Protein AF-A0AAP0HCC1-F1 (afdb_monomer_lite)

Organism: NCBI:txid461633

Radius of gyration: 40.74 Å; chains: 1; bounding box: 82×72×104 Å

Secondary structure (DSSP, 8-state):
--PPPPP------------------SEEEEEEEE-SS-EEEEEEETT--EEEEEETTTTT--GGGGGSHHHHHHHHHHHHHHHHTTT--EEEEEEES--THHHHHHHHHHHTT-EEEEEEE-PPP-SS---PPP-----EEEEGGG----TT---S-S--EEEEESS--------------SEE---GGG--TT-----EE---EEEEEEEEEEE-SSS--EEEEEEEEEE-SSS-HHHHHHHHHTSTT-------------

pLDDT: mean 79.52, std 17.63, range [31.08, 96.19]

Foldseek 3Di:
DDDDDDDDDDDDPDPPDDPDDLAQAQEWEWEWEQDQQKIKIFIAGPVRHTQFIFILVNVPDDDNRRLALVSLLSRLVVRVVSNVVSNHQEYEYEYEDDGPNGVSNVVSVVVSNRHYPYYDYPHDDQPPHDPPPDPPQAKDFDFLLNDDDDPVDDDQDRGHTDDIRHGNDDDDDDDDDDADAAWDDDDQPDPDDPDDDDTDGNDFWPDKDKDKDWDDDPDDIDIDIDMDTDGPRPADPVRVVVVVCPDPPDDDDDDPDDDDDD

Structure (mmCIF, N/CA/C/O backbone):
data_AF-A0AAP0HCC1-F1
#
_entry.id   AF-A0AAP0HCC1-F1
#
loop_
_atom_site.group_PDB
_atom_site.id
_atom_site.type_symbol
_atom_site.label_atom_id
_atom_site.label_alt_id
_atom_site.label_comp_id
_atom_site.label_asym_id
_atom_site.label_entity_id
_atom_site.label_seq_id
_atom_site.pdbx_PDB_ins_code
_atom_site.Cartn_x
_atom_site.Cartn_y
_atom_site.Cartn_z
_atom_site.occupancy
_atom_site.B_iso_or_equiv
_atom_site.auth_seq_id
_atom_site.auth_comp_id
_atom_site.auth_asym_id
_atom_site.auth_atom_id
_atom_site.pdbx_PDB_model_num
ATOM 1 N N . MET A 1 1 ? -11.327 58.851 11.426 1.00 42.94 1 MET A N 1
ATOM 2 C CA . MET A 1 1 ? -11.850 57.467 11.357 1.00 42.94 1 MET A CA 1
ATOM 3 C C . MET A 1 1 ? -10.870 56.528 12.044 1.00 42.94 1 MET A C 1
ATOM 5 O O . MET A 1 1 ? -9.767 56.404 11.541 1.00 42.94 1 MET A O 1
ATOM 9 N N . ALA A 1 2 ? -11.259 55.934 13.181 1.00 40.28 2 ALA A N 1
ATOM 10 C CA . ALA A 1 2 ? -10.895 54.584 13.653 1.00 40.28 2 ALA A CA 1
ATOM 11 C C . ALA A 1 2 ? -11.260 54.459 15.148 1.00 40.28 2 ALA A C 1
ATOM 13 O O . ALA A 1 2 ? -10.617 55.063 15.999 1.00 40.28 2 ALA A O 1
ATOM 14 N N . GLN A 1 3 ? -12.308 53.694 15.468 1.00 42.00 3 GLN A N 1
ATOM 15 C CA . GLN A 1 3 ? -12.610 53.266 16.840 1.00 42.00 3 GLN A CA 1
ATOM 16 C C . GLN A 1 3 ? -11.802 51.998 17.179 1.00 42.00 3 GLN A C 1
ATOM 18 O O . GLN A 1 3 ? -11.652 51.137 16.306 1.00 42.00 3 GLN A O 1
ATOM 23 N N . PRO A 1 4 ? -11.323 51.813 18.422 1.00 42.59 4 PRO A N 1
ATOM 24 C CA . PRO A 1 4 ? -10.694 50.562 18.829 1.00 42.59 4 PRO A CA 1
ATOM 25 C C . PRO A 1 4 ? -11.746 49.467 19.088 1.00 42.59 4 PRO A C 1
ATOM 27 O O . PRO A 1 4 ? -12.750 49.680 19.765 1.00 42.59 4 PRO A O 1
ATOM 30 N N . ARG A 1 5 ? -11.508 48.263 18.549 1.00 39.12 5 ARG A N 1
ATOM 31 C CA . ARG A 1 5 ? -12.359 47.074 18.732 1.00 39.12 5 ARG A CA 1
ATOM 32 C C . ARG A 1 5 ? -12.214 46.495 20.147 1.00 39.12 5 ARG A C 1
ATOM 34 O O . ARG A 1 5 ? -11.120 46.104 20.551 1.00 39.12 5 ARG A O 1
ATOM 41 N N . ALA A 1 6 ? -13.331 46.375 20.864 1.00 41.34 6 ALA A N 1
ATOM 42 C CA . ALA A 1 6 ? -13.417 45.706 22.162 1.00 41.34 6 ALA A CA 1
ATOM 43 C C . ALA A 1 6 ? -13.068 44.204 22.069 1.00 41.34 6 ALA A C 1
ATOM 45 O O . ALA A 1 6 ? -13.524 43.495 21.169 1.00 41.34 6 ALA A O 1
ATOM 46 N N . ARG A 1 7 ? -12.267 43.704 23.022 1.00 46.16 7 ARG A N 1
ATOM 47 C CA . ARG A 1 7 ? -11.928 42.278 23.161 1.00 46.16 7 ARG A CA 1
ATOM 48 C C . ARG A 1 7 ? -13.108 41.516 23.774 1.00 46.16 7 ARG A C 1
ATOM 50 O O . ARG A 1 7 ? -13.526 41.803 24.891 1.00 46.16 7 ARG A O 1
ATOM 57 N N . ILE A 1 8 ? -13.614 40.517 23.053 1.00 44.97 8 ILE A N 1
ATOM 58 C CA . ILE A 1 8 ? -14.678 39.610 23.505 1.00 44.97 8 ILE A CA 1
ATOM 59 C C . ILE A 1 8 ? -14.112 38.690 24.599 1.00 44.97 8 ILE A C 1
ATOM 61 O O . ILE A 1 8 ? -13.270 37.834 24.331 1.00 44.97 8 ILE A O 1
ATOM 65 N N . GLY A 1 9 ? -14.562 38.874 25.842 1.00 39.94 9 GLY A N 1
ATOM 66 C CA . GLY A 1 9 ? -14.230 37.998 26.968 1.00 39.94 9 GLY A CA 1
ATOM 67 C C . GLY A 1 9 ? -14.851 36.603 26.817 1.00 39.94 9 GLY A C 1
ATOM 68 O O . GLY A 1 9 ? -16.004 36.463 26.409 1.00 39.94 9 GLY A O 1
ATOM 69 N N . SER A 1 10 ? -14.097 35.550 27.157 1.00 46.88 10 SER A N 1
ATOM 70 C CA . SER A 1 10 ? -14.594 34.171 27.097 1.00 46.88 10 SER A CA 1
ATOM 71 C C . SER A 1 10 ? -15.678 33.940 28.158 1.00 46.88 10 SER A C 1
ATOM 73 O O . SER A 1 10 ? -15.392 33.964 29.358 1.00 46.88 10 SER A O 1
ATOM 75 N N . ARG A 1 11 ? -16.914 33.668 27.730 1.00 42.56 11 ARG A N 1
ATOM 76 C CA . ARG A 1 11 ? -17.996 33.200 28.609 1.00 42.56 11 ARG A CA 1
ATOM 77 C C . ARG A 1 11 ? -17.595 31.868 29.253 1.00 42.56 11 ARG A C 1
ATOM 79 O O . ARG A 1 11 ? -17.534 30.839 28.583 1.00 42.56 11 ARG A O 1
ATOM 86 N N . ARG A 1 12 ? -17.333 31.872 30.562 1.00 42.31 12 ARG A N 1
ATOM 87 C CA . ARG A 1 12 ? -17.238 30.640 31.357 1.00 42.31 12 ARG A CA 1
ATOM 88 C C . ARG A 1 12 ? -18.650 30.072 31.509 1.00 42.31 12 ARG A C 1
ATOM 90 O O . ARG A 1 12 ? -19.440 30.593 32.287 1.00 42.31 12 ARG A O 1
ATOM 97 N N . ASN A 1 13 ? -18.969 29.015 30.763 1.00 44.47 13 ASN A N 1
ATOM 98 C CA . ASN A 1 13 ? -20.183 28.229 30.987 1.00 44.47 13 ASN A CA 1
ATOM 99 C C . ASN A 1 13 ? -20.112 27.582 32.379 1.00 44.47 13 ASN A C 1
ATOM 101 O O . ASN A 1 13 ? -19.420 26.579 32.571 1.00 44.47 13 ASN A O 1
ATOM 105 N N . GLY A 1 14 ? -20.822 28.159 33.348 1.00 42.06 14 GLY A N 1
ATOM 106 C CA . GLY A 1 14 ? -21.066 27.539 34.645 1.00 42.06 14 GLY A CA 1
ATOM 107 C C . GLY A 1 14 ? -21.842 26.239 34.449 1.00 42.06 14 GLY A C 1
ATOM 108 O O . GLY A 1 14 ? -22.980 26.245 33.986 1.00 42.06 14 GLY A O 1
ATOM 109 N N . ARG A 1 15 ? -21.218 25.099 34.759 1.00 46.56 15 ARG A N 1
ATOM 110 C CA . ARG A 1 15 ? -21.906 23.805 34.749 1.00 46.56 15 ARG A CA 1
ATOM 111 C C . ARG A 1 15 ? -22.820 23.727 35.967 1.00 46.56 15 ARG A C 1
ATOM 113 O O . ARG A 1 15 ? -22.347 23.564 37.087 1.00 46.56 15 ARG A O 1
ATOM 120 N N . ILE A 1 16 ? -24.123 23.812 35.718 1.00 46.09 16 ILE A N 1
ATOM 121 C CA . ILE A 1 16 ? -25.191 23.507 36.672 1.00 46.09 16 ILE A CA 1
ATOM 122 C C . ILE A 1 16 ? -25.043 22.034 37.078 1.00 46.09 16 ILE A C 1
ATOM 124 O O . ILE A 1 16 ? -25.374 21.116 36.325 1.00 46.09 16 ILE A O 1
ATOM 128 N N . GLY A 1 17 ? -24.456 21.802 38.250 1.00 43.56 17 GLY A N 1
ATOM 129 C CA . GLY A 1 17 ? -24.264 20.475 38.818 1.00 43.56 17 GLY A CA 1
ATOM 130 C C . GLY A 1 17 ? -25.564 19.957 39.419 1.00 43.56 17 GLY A C 1
ATOM 131 O O . GLY A 1 17 ? -25.825 20.164 40.599 1.00 43.56 17 GLY A O 1
ATOM 132 N N . SER A 1 18 ? -26.372 19.253 38.626 1.00 52.56 18 SER A N 1
ATOM 133 C CA . SER A 1 18 ? -27.400 18.364 39.174 1.00 52.56 18 SER A CA 1
ATOM 134 C C . SER A 1 18 ? -26.699 17.330 40.064 1.00 52.56 18 SER A C 1
ATOM 136 O O . SER A 1 18 ? -25.924 16.507 39.566 1.00 52.56 18 SER A O 1
ATOM 138 N N . ARG A 1 19 ? -26.930 17.398 41.384 1.00 49.97 19 ARG A N 1
ATOM 139 C CA . ARG A 1 19 ? -26.559 16.351 42.348 1.00 49.97 19 ARG A CA 1
ATOM 140 C C . ARG A 1 19 ? -27.280 15.067 41.940 1.00 49.97 19 ARG A C 1
ATOM 142 O O . ARG A 1 19 ? -28.422 14.829 42.319 1.00 49.97 19 ARG A O 1
ATOM 149 N N . LYS A 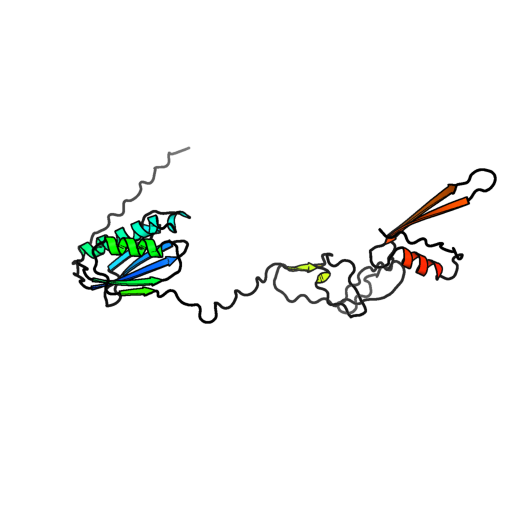1 20 ? -26.630 14.253 41.112 1.00 55.94 20 LYS A N 1
ATOM 150 C CA . LYS A 1 20 ? -27.132 12.932 40.745 1.00 55.94 20 LYS A CA 1
ATOM 151 C C . LYS A 1 20 ? -26.908 12.012 41.936 1.00 55.94 20 LYS A C 1
ATOM 153 O O . LYS A 1 20 ? -25.766 11.787 42.322 1.00 55.94 20 LYS A O 1
ATOM 158 N N . ASN A 1 21 ? -28.000 11.498 42.502 1.00 49.12 21 ASN A N 1
ATOM 159 C CA . ASN A 1 21 ? -27.983 10.426 43.494 1.00 49.12 21 ASN A CA 1
ATOM 160 C C . ASN A 1 21 ? -27.008 9.331 43.043 1.00 49.12 21 ASN A C 1
ATOM 162 O O . ASN A 1 21 ? -27.232 8.681 42.017 1.00 49.12 21 ASN A O 1
ATOM 166 N N . ALA A 1 22 ? -25.910 9.177 43.785 1.00 59.19 22 ALA A N 1
ATOM 167 C CA . ALA A 1 22 ? -24.859 8.221 43.483 1.00 59.19 22 ALA A CA 1
ATOM 168 C C . ALA A 1 22 ? -25.409 6.810 43.709 1.00 59.19 22 ALA A C 1
ATOM 170 O O . ALA A 1 22 ? -25.470 6.309 44.831 1.00 59.19 22 ALA A O 1
ATOM 171 N N . ARG A 1 23 ? -25.882 6.180 42.632 1.00 68.00 23 ARG A N 1
ATOM 172 C CA . ARG A 1 23 ? -26.272 4.771 42.654 1.00 68.00 23 ARG A CA 1
ATOM 173 C C . ARG A 1 23 ? -25.015 3.958 42.948 1.00 68.00 23 ARG A C 1
ATOM 175 O O . ARG A 1 23 ? -24.063 4.025 42.180 1.00 68.00 23 ARG A O 1
ATOM 182 N N . ARG A 1 24 ? -25.014 3.211 44.054 1.00 78.62 24 ARG A N 1
ATOM 183 C CA . ARG A 1 24 ? -23.915 2.297 44.378 1.00 78.62 24 ARG A CA 1
ATOM 184 C C . ARG A 1 24 ? -23.999 1.067 43.489 1.00 78.62 24 ARG A C 1
ATOM 186 O O . ARG A 1 24 ? -25.013 0.370 43.499 1.00 78.62 24 ARG A O 1
ATOM 193 N N . ILE A 1 25 ? -22.947 0.811 42.724 1.00 81.75 25 ILE A N 1
ATOM 194 C CA . ILE A 1 25 ? -22.892 -0.295 41.766 1.00 81.75 25 ILE A CA 1
ATOM 195 C C . ILE A 1 25 ? -21.773 -1.233 42.217 1.00 81.75 25 ILE A C 1
ATOM 197 O O . ILE A 1 25 ? -20.614 -0.944 41.947 1.00 81.75 25 ILE A O 1
ATOM 201 N N . PRO A 1 26 ? -22.076 -2.358 42.891 1.00 86.19 26 PRO A N 1
ATOM 202 C CA . PRO A 1 26 ? -21.041 -3.233 43.447 1.00 86.19 26 PRO A CA 1
ATOM 203 C C . PRO A 1 26 ? -20.305 -4.064 42.383 1.00 86.19 26 PRO A C 1
ATOM 205 O O . PRO A 1 26 ? -19.156 -4.458 42.601 1.00 86.19 26 PRO A O 1
ATOM 208 N N . LYS A 1 27 ? -20.961 -4.341 41.245 1.00 90.75 27 LYS A N 1
ATOM 209 C CA . LYS A 1 27 ? -20.459 -5.183 40.148 1.00 90.75 27 LYS A CA 1
ATOM 210 C C . LYS A 1 27 ? -20.651 -4.505 38.791 1.00 90.75 27 LYS A C 1
ATOM 212 O O . LYS A 1 27 ? -21.734 -3.981 38.531 1.00 90.75 27 LYS A O 1
ATOM 217 N N . GLY A 1 28 ? -19.653 -4.583 37.912 1.00 92.94 28 GLY A N 1
ATOM 218 C CA . GLY A 1 28 ? -19.744 -4.033 36.555 1.00 92.94 28 GLY A CA 1
ATOM 219 C C . GLY A 1 28 ? -18.770 -4.644 35.552 1.00 92.94 28 GLY A C 1
ATOM 220 O O . GLY A 1 28 ? -18.066 -5.608 35.847 1.00 92.94 28 GLY A O 1
ATOM 221 N N . VAL A 1 29 ? -18.738 -4.065 34.356 1.00 94.56 29 VAL A N 1
ATOM 222 C CA . VAL A 1 29 ? -17.876 -4.482 33.245 1.00 94.56 29 VAL A CA 1
ATOM 223 C C . VAL A 1 29 ? -17.029 -3.294 32.795 1.00 94.56 29 VAL A C 1
ATOM 225 O O . VAL A 1 29 ? -17.524 -2.183 32.619 1.00 94.56 29 VAL A O 1
ATOM 228 N N . ILE A 1 30 ? -15.730 -3.517 32.622 1.00 95.75 30 ILE A N 1
ATOM 229 C CA . ILE A 1 30 ? -14.760 -2.550 32.117 1.00 95.75 30 ILE A CA 1
ATOM 230 C C . ILE A 1 30 ? -14.416 -2.947 30.685 1.00 95.75 30 ILE A C 1
ATOM 232 O O . ILE A 1 30 ? -13.733 -3.942 30.432 1.00 95.75 30 ILE A O 1
ATOM 236 N N . HIS A 1 31 ? -14.863 -2.133 29.741 1.00 95.75 31 HIS A N 1
ATOM 237 C CA . HIS A 1 31 ? -14.525 -2.251 28.334 1.00 95.75 31 HIS A CA 1
ATOM 238 C C . HIS A 1 31 ? -13.280 -1.418 28.030 1.00 95.75 31 HIS A C 1
ATOM 240 O O . HIS A 1 31 ? -13.268 -0.199 28.216 1.00 95.75 31 HIS A O 1
ATOM 246 N N . VAL A 1 32 ? -12.233 -2.072 27.536 1.00 96.06 32 VAL A N 1
ATOM 247 C CA . VAL A 1 32 ? -10.995 -1.438 27.080 1.00 96.06 32 VAL A CA 1
ATOM 248 C C . VAL A 1 32 ? -10.893 -1.608 25.573 1.00 96.06 32 VAL A C 1
ATOM 250 O O . VAL A 1 32 ? -10.703 -2.713 25.075 1.00 96.06 32 VAL A O 1
ATOM 253 N N . GLN A 1 33 ? -10.976 -0.511 24.833 1.00 94.88 33 GLN A N 1
ATOM 254 C CA . GLN A 1 33 ? -10.697 -0.486 23.404 1.00 94.88 33 GLN A CA 1
ATOM 255 C C . GLN A 1 33 ? -9.281 0.047 23.179 1.00 94.88 33 GLN A C 1
ATOM 257 O O . GLN A 1 33 ? -9.034 1.250 23.289 1.00 94.88 33 GLN A O 1
ATOM 262 N N . ALA A 1 34 ? -8.357 -0.853 22.855 1.00 93.94 34 ALA A N 1
ATOM 263 C CA . ALA A 1 34 ? -6.957 -0.558 22.589 1.00 93.94 34 ALA A CA 1
ATOM 264 C C . ALA A 1 34 ? -6.694 -0.564 21.074 1.00 93.94 34 ALA A C 1
ATOM 266 O O . ALA A 1 34 ? -6.550 -1.613 20.447 1.00 93.94 34 ALA A O 1
ATOM 267 N N . SER A 1 35 ? -6.623 0.625 20.476 1.00 91.44 35 SER A N 1
ATOM 268 C CA . SER A 1 35 ? -6.175 0.819 19.088 1.00 91.44 35 SER A CA 1
ATOM 269 C C . SER A 1 35 ? -4.744 1.364 19.050 1.00 91.44 35 SER A C 1
ATOM 271 O O . SER A 1 35 ? -4.238 1.833 20.067 1.00 91.44 35 SER A O 1
ATOM 273 N N . PHE A 1 36 ? -4.100 1.362 17.880 1.00 89.31 36 PHE A N 1
ATOM 274 C CA . PHE A 1 36 ? -2.758 1.943 17.715 1.00 89.31 36 PHE A CA 1
ATOM 275 C C . PHE A 1 36 ? -2.707 3.452 18.007 1.00 89.31 36 PHE A C 1
ATOM 277 O O . PHE A 1 36 ? -1.700 3.958 18.489 1.00 89.31 36 PHE A O 1
ATOM 284 N N . ASN A 1 37 ? -3.812 4.169 17.780 1.00 90.25 37 ASN A N 1
ATOM 285 C CA . ASN A 1 37 ? -3.850 5.629 17.895 1.00 90.25 37 ASN A CA 1
ATOM 286 C C . ASN A 1 37 ? -4.425 6.117 19.228 1.00 90.25 37 ASN A C 1
ATOM 288 O O . ASN A 1 37 ? -4.220 7.269 19.611 1.00 90.25 37 ASN A O 1
ATOM 292 N N . ASN A 1 38 ? -5.214 5.284 19.908 1.00 92.12 38 ASN A N 1
ATOM 293 C CA . ASN A 1 38 ? -5.964 5.687 21.089 1.00 92.12 38 ASN A CA 1
ATOM 294 C C . ASN A 1 38 ? -6.391 4.493 21.948 1.00 92.12 38 ASN A C 1
ATOM 296 O O . ASN A 1 38 ? -6.788 3.450 21.423 1.00 92.12 38 ASN A O 1
ATOM 300 N N . THR A 1 39 ? -6.427 4.715 23.261 1.00 94.38 39 THR A N 1
ATOM 301 C CA . THR A 1 39 ? -7.066 3.810 24.221 1.00 94.38 39 THR A CA 1
ATOM 302 C C . THR A 1 39 ? -8.318 4.473 24.782 1.00 94.38 39 THR A C 1
ATOM 304 O O . THR A 1 39 ? -8.261 5.614 25.250 1.00 94.38 39 THR A O 1
ATOM 307 N N . ILE A 1 40 ? -9.450 3.779 24.705 1.00 95.50 40 ILE A N 1
ATOM 308 C CA . ILE A 1 40 ? -10.734 4.216 25.263 1.00 95.50 40 ILE A CA 1
ATOM 309 C C . ILE A 1 40 ? -11.146 3.206 26.324 1.00 95.50 40 ILE A C 1
ATOM 311 O O . ILE A 1 40 ? -11.084 2.001 26.096 1.00 95.50 40 ILE A O 1
ATOM 315 N N . VAL A 1 41 ? -11.558 3.708 27.479 1.00 95.81 41 VAL A N 1
ATOM 316 C CA . VAL A 1 41 ? -12.006 2.916 28.618 1.00 95.81 41 VAL A CA 1
ATOM 317 C C . VAL A 1 41 ? -13.438 3.318 28.909 1.00 95.81 41 VAL A C 1
ATOM 319 O O . VAL A 1 41 ? -13.753 4.504 29.001 1.00 95.81 41 VAL A O 1
ATOM 322 N N . THR A 1 42 ? -14.324 2.344 29.026 1.00 96.19 42 THR A N 1
ATOM 323 C CA . THR A 1 42 ? -15.733 2.563 29.350 1.00 96.19 42 THR A CA 1
ATOM 324 C C . THR A 1 42 ? -16.128 1.574 30.422 1.00 96.19 42 THR A C 1
ATOM 326 O O . THR A 1 42 ? -15.915 0.376 30.266 1.00 96.19 42 THR A O 1
ATOM 329 N N . VAL A 1 43 ? -16.676 2.074 31.520 1.00 94.81 43 VAL A N 1
ATOM 330 C CA . VAL A 1 43 ? -17.140 1.254 32.633 1.00 94.81 43 VAL A CA 1
ATOM 331 C C . VAL A 1 43 ? -18.656 1.259 32.632 1.00 94.81 43 VAL A C 1
ATOM 333 O O . VAL A 1 43 ? -19.281 2.320 32.565 1.00 94.81 43 VAL A O 1
ATOM 336 N N . THR A 1 44 ? -19.243 0.073 32.689 1.00 94.62 44 THR A N 1
ATOM 337 C CA . THR A 1 44 ? -20.686 -0.134 32.635 1.00 94.62 44 THR A CA 1
ATOM 338 C C . THR A 1 44 ? -21.181 -0.982 33.798 1.00 94.62 44 THR A C 1
ATOM 340 O O . THR A 1 44 ? -20.448 -1.793 34.363 1.00 94.62 44 THR A O 1
ATOM 343 N N . ASP A 1 45 ? -22.464 -0.845 34.117 1.00 91.69 45 ASP A N 1
ATOM 344 C CA . ASP A 1 45 ? -23.196 -1.821 34.926 1.00 91.69 45 ASP A CA 1
ATOM 345 C C . ASP A 1 45 ? -23.273 -3.177 34.210 1.00 91.69 45 ASP A C 1
ATOM 347 O O . ASP A 1 45 ? -23.169 -3.255 32.984 1.00 91.69 45 ASP A O 1
ATOM 351 N N . ILE A 1 46 ? -23.650 -4.223 34.947 1.00 88.69 46 ILE A N 1
ATOM 352 C CA . ILE A 1 46 ? -24.107 -5.506 34.376 1.00 88.69 46 ILE A CA 1
ATOM 353 C C . ILE A 1 46 ? -25.256 -5.357 33.356 1.00 88.69 46 ILE A C 1
ATOM 355 O O . ILE A 1 46 ? -25.449 -6.211 32.501 1.00 88.69 46 ILE A O 1
ATOM 359 N N . ARG A 1 47 ? -26.021 -4.258 33.426 1.00 88.06 47 ARG A N 1
ATOM 360 C CA . ARG A 1 47 ? -27.119 -3.931 32.497 1.00 88.06 47 ARG A CA 1
ATOM 361 C C . ARG A 1 47 ? -26.656 -3.145 31.261 1.00 88.06 47 ARG A C 1
ATOM 363 O O . ARG A 1 47 ? -27.500 -2.674 30.507 1.00 88.06 47 ARG A O 1
ATOM 370 N N . GLY A 1 48 ? -25.352 -2.910 31.099 1.00 86.88 48 GLY A N 1
ATOM 371 C CA . GLY A 1 48 ? -24.787 -2.160 29.970 1.00 86.88 48 GLY A CA 1
ATOM 372 C C . GLY A 1 48 ? -24.944 -0.636 30.049 1.00 86.88 48 GLY A C 1
ATOM 373 O O . GLY A 1 48 ? -24.648 0.065 29.086 1.00 86.88 48 GLY A O 1
ATOM 374 N N . ARG A 1 49 ? -25.396 -0.083 31.183 1.00 89.50 49 ARG A N 1
ATOM 375 C CA . ARG A 1 49 ? -25.461 1.377 31.374 1.00 89.50 49 ARG A CA 1
ATOM 376 C C . ARG A 1 49 ? -24.074 1.926 31.673 1.00 89.50 49 ARG A C 1
ATOM 378 O O . ARG A 1 49 ? -23.412 1.414 32.570 1.00 89.50 49 ARG A O 1
ATOM 385 N N . VAL A 1 50 ? -23.665 2.978 30.967 1.00 92.06 50 VAL A N 1
ATOM 386 C CA . VAL A 1 50 ? -22.355 3.616 31.160 1.00 92.06 50 VAL A CA 1
ATOM 387 C C . VAL A 1 50 ? -22.330 4.404 32.464 1.00 92.06 50 VAL A C 1
ATOM 389 O O . VAL A 1 50 ? -23.145 5.300 32.680 1.00 92.06 50 VAL A O 1
ATOM 392 N N . VAL A 1 51 ? -21.360 4.071 33.306 1.00 91.06 51 VAL A N 1
ATOM 393 C CA . VAL A 1 51 ? -21.078 4.723 34.585 1.00 91.06 51 VAL A CA 1
ATOM 394 C C . VAL A 1 51 ? -20.060 5.835 34.386 1.00 91.06 51 VAL A C 1
ATOM 396 O O . VAL A 1 51 ? -20.290 6.989 34.748 1.00 91.06 51 VAL A O 1
ATOM 399 N N . SER A 1 52 ? -18.938 5.481 33.768 1.00 93.19 52 SER A N 1
ATOM 400 C CA . SER A 1 52 ? -17.856 6.397 33.455 1.00 93.19 52 SER A CA 1
ATOM 401 C C . SER A 1 52 ? -17.176 5.989 32.160 1.00 93.19 52 SER A C 1
ATOM 403 O O . SER A 1 52 ? -17.225 4.836 31.727 1.00 93.19 52 SER A O 1
ATOM 405 N N . TRP A 1 53 ? -16.532 6.953 31.520 1.00 95.38 53 TRP A N 1
ATOM 406 C CA . TRP A 1 53 ? -15.693 6.697 30.366 1.00 95.38 53 TRP A CA 1
ATOM 407 C C . TRP A 1 53 ? -14.543 7.693 30.346 1.00 95.38 53 TRP A C 1
ATOM 409 O O . TRP A 1 53 ? -14.654 8.821 30.831 1.00 95.38 53 TRP A O 1
ATOM 419 N N . SER A 1 54 ? -13.422 7.272 29.783 1.00 96.19 54 SER A N 1
ATOM 420 C CA . SER A 1 54 ? -12.282 8.142 29.541 1.00 96.19 54 SER A CA 1
ATOM 421 C C . SER A 1 54 ? -11.508 7.659 28.325 1.00 96.19 54 SER A C 1
ATOM 423 O O . SER A 1 54 ? -11.602 6.503 27.913 1.00 96.19 54 SER A O 1
ATOM 425 N N . SER A 1 55 ? -10.735 8.551 27.725 1.00 95.81 55 SER A N 1
ATOM 426 C CA . SER A 1 55 ? -9.842 8.210 26.626 1.00 95.81 55 SER A CA 1
ATOM 427 C C . SER A 1 55 ? -8.542 8.982 26.756 1.00 95.81 55 SER A C 1
ATOM 429 O O . SER A 1 55 ? -8.521 10.055 27.361 1.00 95.81 55 SER A O 1
ATOM 431 N N . ALA A 1 56 ? -7.477 8.496 26.119 1.00 93.00 56 ALA A N 1
ATOM 432 C CA . ALA A 1 56 ? -6.212 9.229 26.080 1.00 93.00 56 ALA A CA 1
ATOM 433 C C . ALA A 1 56 ? -6.386 10.663 25.529 1.00 93.00 56 ALA A C 1
ATOM 435 O O . ALA A 1 56 ? -5.742 11.593 26.005 1.00 93.00 56 ALA A O 1
ATOM 436 N N . GLY A 1 57 ? -7.319 10.875 24.592 1.00 89.94 57 GLY A N 1
ATOM 437 C CA . GLY A 1 57 ? -7.640 12.215 24.085 1.00 89.94 57 GLY A CA 1
ATOM 438 C C . GLY A 1 57 ? -8.298 13.121 25.133 1.00 89.94 57 GLY A C 1
ATOM 439 O O . GLY A 1 57 ? -7.917 14.280 25.271 1.00 89.94 57 GLY A O 1
ATOM 440 N N . THR A 1 58 ? -9.242 12.588 25.916 1.00 90.88 58 THR A N 1
ATOM 441 C CA . THR A 1 58 ? -9.920 13.323 27.003 1.00 90.88 58 THR A CA 1
ATOM 442 C C . THR A 1 58 ? -8.946 13.709 28.120 1.00 90.88 58 THR A C 1
ATOM 444 O O . THR A 1 58 ? -9.119 14.741 28.760 1.00 90.88 58 THR A O 1
ATOM 447 N N . CYS A 1 59 ? -7.890 12.917 28.317 1.00 89.56 59 CYS A N 1
ATOM 448 C CA . CYS A 1 59 ? -6.804 13.194 29.258 1.00 89.56 59 CYS A CA 1
ATOM 449 C C . CYS A 1 59 ? -5.776 14.226 28.751 1.00 89.56 59 CYS A C 1
ATOM 451 O O . CYS A 1 59 ? -4.778 14.458 29.425 1.00 89.56 59 CYS A O 1
ATOM 453 N N . GLY A 1 60 ? -5.988 14.836 27.578 1.00 90.81 60 GLY A N 1
ATOM 454 C CA . GLY A 1 60 ? -5.135 15.905 27.046 1.00 90.81 60 GLY A CA 1
ATOM 455 C C . GLY A 1 60 ? -3.958 15.439 26.182 1.00 90.81 60 GLY A C 1
ATOM 456 O O . GLY A 1 60 ? -3.188 16.278 25.706 1.00 90.81 60 GLY A O 1
ATOM 457 N N . PHE A 1 61 ? -3.819 14.135 25.919 1.00 92.56 61 PHE A N 1
ATOM 458 C CA . PHE A 1 61 ? -2.784 13.624 25.018 1.00 92.56 61 PHE A CA 1
ATOM 459 C C . PHE A 1 61 ? -3.169 13.875 23.550 1.00 92.56 61 PHE A C 1
ATOM 461 O O . PHE A 1 61 ? -4.255 13.506 23.099 1.00 92.56 61 PHE A O 1
ATOM 468 N N . ARG A 1 62 ? -2.259 14.496 22.788 1.00 89.62 62 ARG A N 1
ATOM 469 C CA . ARG A 1 62 ? -2.437 14.858 21.369 1.00 89.62 62 ARG A CA 1
ATOM 470 C C . ARG A 1 62 ? -1.400 14.166 20.478 1.00 89.62 62 ARG A C 1
ATOM 472 O O . ARG A 1 62 ? -0.310 13.827 20.937 1.00 89.62 62 ARG A O 1
ATOM 479 N N . GLY A 1 63 ? -1.745 13.973 19.204 1.00 89.50 63 GLY A N 1
ATOM 480 C CA . GLY A 1 63 ? -0.863 13.367 18.200 1.00 89.50 63 GLY A CA 1
ATOM 481 C C . GLY A 1 63 ? -0.445 11.932 18.542 1.00 89.50 63 GLY A C 1
ATOM 482 O O . GLY A 1 63 ? -1.226 11.164 19.105 1.00 89.50 63 GLY A O 1
ATOM 483 N N . THR A 1 64 ? 0.807 11.588 18.240 1.00 87.31 64 THR A N 1
ATOM 484 C CA . THR A 1 64 ? 1.399 10.254 18.464 1.00 87.31 64 THR A CA 1
ATOM 485 C C . THR A 1 64 ? 1.439 9.846 19.938 1.00 87.31 64 THR A C 1
ATOM 487 O O . THR A 1 64 ? 1.375 8.660 20.258 1.00 87.31 64 THR A O 1
ATOM 490 N N . ARG A 1 65 ? 1.446 10.815 20.866 1.00 88.81 65 ARG A N 1
ATOM 491 C CA . ARG A 1 65 ? 1.437 10.547 22.314 1.00 88.81 65 ARG A CA 1
ATOM 492 C C . ARG A 1 65 ? 0.140 9.884 22.794 1.00 88.81 65 ARG A C 1
ATOM 494 O O . ARG A 1 65 ? 0.140 9.267 23.856 1.00 88.81 65 ARG A O 1
ATOM 501 N N . ARG A 1 66 ? -0.950 9.958 22.018 1.00 91.00 66 ARG A N 1
ATOM 502 C CA . ARG A 1 66 ? -2.263 9.379 22.360 1.00 91.00 66 ARG A CA 1
ATOM 503 C C . ARG A 1 66 ? -2.278 7.842 22.362 1.00 91.00 66 ARG A C 1
ATOM 505 O O . ARG A 1 66 ? -3.032 7.252 23.131 1.00 91.00 66 ARG A O 1
ATOM 512 N N . GLY A 1 67 ? -1.443 7.204 21.541 1.00 88.88 67 GLY A N 1
ATOM 513 C CA . GLY A 1 67 ? -1.318 5.741 21.470 1.00 88.88 67 GLY A CA 1
ATOM 514 C C . GLY A 1 67 ? -0.358 5.138 22.501 1.00 88.88 67 GLY A C 1
ATOM 515 O O . GLY A 1 67 ? -0.217 3.920 22.569 1.00 88.88 67 GLY A O 1
ATOM 516 N N . THR A 1 68 ? 0.318 5.972 23.298 1.00 93.62 68 THR A N 1
ATOM 517 C CA . THR A 1 68 ? 1.349 5.508 24.236 1.00 93.62 68 THR A CA 1
ATOM 518 C C . THR A 1 68 ? 0.753 4.739 25.422 1.00 93.62 68 THR A C 1
ATOM 520 O O . THR A 1 68 ? -0.358 5.044 25.873 1.00 93.62 68 THR A O 1
ATOM 523 N N . PRO A 1 69 ? 1.499 3.777 26.000 1.00 93.00 69 PRO A N 1
ATOM 524 C CA . PRO A 1 69 ? 1.048 3.041 27.180 1.00 93.00 69 PRO A CA 1
ATOM 525 C C . PRO A 1 69 ? 0.837 3.959 28.390 1.00 93.00 69 PRO A C 1
ATOM 527 O O . PRO A 1 69 ? -0.062 3.716 29.191 1.00 93.00 69 PRO A O 1
ATOM 530 N N . PHE A 1 70 ? 1.611 5.042 28.513 1.00 93.69 70 PHE A N 1
ATOM 531 C CA . PHE A 1 70 ? 1.429 6.026 29.582 1.00 93.69 70 PHE A CA 1
ATOM 532 C C . PHE A 1 70 ? 0.060 6.713 29.489 1.00 93.69 70 PHE A C 1
ATOM 534 O O . PHE A 1 70 ? -0.682 6.751 30.469 1.00 93.69 70 PHE A O 1
ATOM 541 N N . ALA A 1 71 ? -0.329 7.151 28.288 1.00 94.44 71 ALA A N 1
ATOM 542 C CA . ALA A 1 71 ? -1.635 7.759 28.066 1.00 94.44 71 ALA A CA 1
ATOM 543 C C . ALA A 1 71 ? -2.797 6.791 28.362 1.00 94.44 71 ALA A C 1
ATOM 545 O O . ALA A 1 71 ? -3.828 7.203 28.900 1.00 94.44 71 ALA A O 1
ATOM 546 N N . ALA A 1 72 ? -2.619 5.497 28.070 1.00 94.81 72 ALA A N 1
ATOM 547 C CA . ALA A 1 72 ? -3.584 4.458 28.427 1.00 94.81 72 ALA A CA 1
ATOM 548 C C . ALA A 1 72 ? -3.753 4.316 29.950 1.00 94.81 72 ALA A C 1
ATOM 550 O O . ALA A 1 72 ? -4.883 4.245 30.433 1.00 94.81 72 ALA A O 1
ATOM 551 N N . GLN A 1 73 ? -2.656 4.335 30.719 1.00 94.88 73 GLN A N 1
ATOM 552 C CA . GLN A 1 73 ? -2.714 4.262 32.186 1.00 94.88 73 GLN A CA 1
ATOM 553 C C . GLN A 1 73 ? -3.461 5.455 32.784 1.00 94.88 73 GLN A C 1
ATOM 555 O O . GLN A 1 73 ? -4.317 5.269 33.648 1.00 94.88 73 GLN A O 1
ATOM 560 N N . THR A 1 74 ? -3.190 6.669 32.299 1.00 95.00 74 THR A N 1
ATOM 561 C CA . THR A 1 74 ? -3.882 7.879 32.762 1.00 95.00 74 THR A CA 1
ATOM 562 C C . THR A 1 74 ? -5.377 7.841 32.435 1.00 95.00 74 THR A C 1
ATOM 564 O O . THR A 1 74 ? -6.200 8.210 33.273 1.00 95.00 74 THR A O 1
ATOM 567 N N . ALA A 1 75 ? -5.750 7.359 31.244 1.00 95.06 75 ALA A N 1
ATOM 568 C CA . ALA A 1 75 ? -7.153 7.200 30.857 1.00 95.06 75 ALA A CA 1
ATOM 569 C C . ALA A 1 75 ? -7.888 6.199 31.760 1.00 95.06 75 ALA A C 1
ATOM 571 O O . ALA A 1 75 ? -8.987 6.486 32.238 1.00 95.06 75 ALA A O 1
ATOM 572 N N . VAL A 1 76 ? -7.259 5.058 32.054 1.00 95.94 76 VAL A N 1
ATOM 573 C CA . VAL A 1 76 ? -7.798 4.071 32.998 1.00 95.94 76 VAL A CA 1
ATOM 574 C C . VAL A 1 76 ? -7.944 4.666 34.397 1.00 95.94 76 VAL A C 1
ATOM 576 O O . VAL A 1 76 ? -9.014 4.547 34.987 1.00 95.94 76 VAL A O 1
ATOM 579 N N . GLY A 1 77 ? -6.914 5.342 34.912 1.00 93.69 77 GLY A N 1
ATOM 580 C CA . GLY A 1 77 ? -6.951 5.953 36.243 1.00 93.69 77 GLY A CA 1
ATOM 581 C C . GLY A 1 77 ? -8.116 6.931 36.404 1.00 93.69 77 GLY A C 1
ATOM 582 O O . GLY A 1 77 ? -8.844 6.871 37.393 1.00 93.69 77 GLY A O 1
ATOM 583 N N . ASN A 1 78 ? -8.362 7.767 35.391 1.00 94.50 78 ASN A N 1
ATOM 584 C CA . ASN A 1 78 ? -9.480 8.711 35.398 1.00 94.50 78 ASN A CA 1
ATOM 585 C C . ASN A 1 78 ? -10.849 8.015 35.359 1.00 94.50 78 ASN A C 1
ATOM 587 O O . ASN A 1 78 ? -11.754 8.413 36.093 1.00 94.50 78 ASN A O 1
ATOM 591 N N . ALA A 1 79 ? -11.010 6.977 34.531 1.00 94.12 79 ALA A N 1
ATOM 592 C CA . ALA A 1 79 ? -12.263 6.225 34.454 1.00 94.12 79 ALA A CA 1
ATOM 593 C C . ALA A 1 79 ? -12.551 5.460 35.758 1.00 94.12 79 ALA A C 1
ATOM 595 O O . ALA A 1 79 ? -13.678 5.500 36.256 1.00 94.12 79 ALA A O 1
ATOM 596 N N . ILE A 1 80 ? -11.535 4.813 36.338 1.00 93.81 80 ILE A N 1
ATOM 597 C CA . ILE A 1 80 ? -11.689 4.003 37.551 1.00 93.81 80 ILE A CA 1
ATOM 598 C C . ILE A 1 80 ? -11.912 4.863 38.791 1.00 93.81 80 ILE A C 1
ATOM 600 O O . ILE A 1 80 ? -12.726 4.489 39.629 1.00 93.81 80 ILE A O 1
ATOM 604 N N . ARG A 1 81 ? -11.264 6.027 38.909 1.00 91.25 81 ARG A N 1
ATOM 605 C CA . ARG A 1 81 ? -11.451 6.910 40.071 1.00 91.25 81 ARG A CA 1
ATOM 606 C C . ARG A 1 81 ? -12.935 7.189 40.336 1.00 91.25 81 ARG A C 1
ATOM 608 O O . ARG A 1 81 ? -13.428 6.925 41.422 1.00 91.25 81 ARG A O 1
ATOM 615 N N . THR A 1 82 ? -13.666 7.576 39.290 1.00 88.88 82 THR A N 1
ATOM 616 C CA . THR A 1 82 ? -15.117 7.835 39.375 1.00 88.88 82 THR A CA 1
ATOM 617 C C . THR A 1 82 ? -15.970 6.605 39.703 1.00 88.88 82 THR A C 1
ATOM 619 O O . THR A 1 82 ? -17.118 6.747 40.111 1.00 88.88 82 THR A O 1
ATOM 622 N N . VAL A 1 83 ? -15.434 5.403 39.496 1.00 90.00 83 VAL A N 1
ATOM 623 C CA . VAL A 1 83 ? -16.108 4.113 39.699 1.00 90.00 83 VAL A CA 1
ATOM 624 C C . VAL A 1 83 ? -15.867 3.588 41.113 1.00 90.00 83 VAL A C 1
ATOM 626 O O . VAL A 1 83 ? -16.790 3.067 41.738 1.00 90.00 83 VAL A O 1
ATOM 629 N N . VAL A 1 84 ? -14.659 3.791 41.642 1.00 89.06 84 VAL A N 1
ATOM 630 C CA . VAL A 1 84 ? -14.334 3.543 43.053 1.00 89.06 84 VAL A CA 1
ATOM 631 C C . VAL A 1 84 ? -15.180 4.450 43.947 1.00 89.06 84 VAL A C 1
ATOM 633 O O . VAL A 1 84 ? -15.785 3.958 44.897 1.00 89.06 84 VAL A O 1
ATOM 636 N N . ASP A 1 85 ? -15.342 5.726 43.575 1.00 87.44 85 ASP A N 1
ATOM 637 C CA . ASP A 1 85 ? -16.223 6.672 44.280 1.00 87.44 85 ASP A CA 1
ATOM 638 C C . ASP A 1 85 ? -17.697 6.203 44.309 1.00 87.44 85 ASP A C 1
ATOM 640 O O . ASP A 1 85 ? -18.448 6.523 45.229 1.00 87.44 85 ASP A O 1
ATOM 644 N N . GLN A 1 86 ? -18.120 5.409 43.318 1.00 84.38 86 GLN A N 1
ATOM 645 C CA . GLN A 1 86 ? -19.464 4.818 43.234 1.00 84.38 86 GLN A CA 1
ATOM 646 C C . GLN A 1 86 ? -19.578 3.436 43.900 1.00 84.38 86 GLN A C 1
ATOM 648 O O . GLN A 1 86 ? -20.660 2.844 43.916 1.00 84.38 86 GLN A O 1
ATOM 653 N N . GLY A 1 87 ? -18.496 2.926 44.493 1.00 85.94 87 GLY A N 1
ATOM 654 C CA . GLY A 1 87 ? -18.498 1.703 45.295 1.00 85.94 87 GLY A CA 1
ATOM 655 C C . GLY A 1 87 ? -18.420 0.396 44.502 1.00 85.94 87 GLY A C 1
ATOM 656 O O . GLY A 1 87 ? -18.891 -0.631 44.996 1.00 85.94 87 GLY A O 1
ATOM 657 N N . MET A 1 88 ? -17.843 0.402 43.297 1.00 89.06 88 MET A N 1
ATOM 658 C CA . MET A 1 88 ? -17.623 -0.833 42.536 1.00 89.06 88 MET A CA 1
ATOM 659 C C . MET A 1 88 ? -16.443 -1.625 43.093 1.00 89.06 88 MET A C 1
ATOM 661 O O . MET A 1 88 ? -15.316 -1.140 43.133 1.00 89.06 88 MET A O 1
ATOM 665 N N . GLN A 1 89 ? -16.709 -2.865 43.507 1.00 89.25 89 GLN A N 1
ATOM 666 C CA . GLN A 1 89 ? -15.715 -3.740 44.136 1.00 89.25 89 GLN A CA 1
ATOM 667 C C . GLN A 1 89 ? -15.251 -4.857 43.207 1.00 89.25 89 GLN A C 1
ATOM 669 O O . GLN A 1 89 ? -14.103 -5.292 43.289 1.00 89.25 89 GLN A O 1
ATOM 674 N N . ARG A 1 90 ? -16.137 -5.340 42.328 1.00 92.00 90 ARG A N 1
ATOM 675 C CA . ARG A 1 90 ? -15.841 -6.419 41.381 1.00 92.00 90 ARG A CA 1
ATOM 676 C C . ARG A 1 90 ? -16.128 -5.976 39.959 1.00 92.00 90 ARG A C 1
ATOM 678 O O . ARG A 1 90 ? -17.188 -5.410 39.693 1.00 92.00 90 ARG A O 1
ATOM 685 N N . ALA A 1 91 ? -15.216 -6.284 39.046 1.00 93.50 91 ALA A N 1
ATOM 686 C CA . ALA A 1 91 ? -15.426 -6.008 37.635 1.00 93.50 91 ALA A CA 1
ATOM 687 C C . ALA A 1 91 ? -14.933 -7.128 36.721 1.00 93.50 91 ALA A C 1
ATOM 689 O O . ALA A 1 91 ? -13.980 -7.852 37.018 1.00 93.50 91 ALA A O 1
ATOM 690 N N . GLU A 1 92 ? -15.590 -7.238 35.579 1.00 93.88 92 GLU A N 1
ATOM 691 C CA . GLU A 1 92 ? -15.172 -8.057 34.447 1.00 93.88 92 GLU A CA 1
ATOM 692 C C . GLU A 1 92 ? -14.441 -7.171 33.443 1.00 93.88 92 GLU A C 1
ATOM 694 O O . GLU A 1 92 ? -14.842 -6.030 33.231 1.00 93.88 92 GLU A O 1
ATOM 699 N N . VAL A 1 93 ? -13.371 -7.656 32.816 1.00 95.06 93 VAL A N 1
ATOM 700 C CA . VAL A 1 93 ? -12.600 -6.858 31.850 1.00 95.06 93 VAL A CA 1
ATOM 701 C C . VAL A 1 93 ? -12.748 -7.456 30.463 1.00 95.06 93 VAL A C 1
ATOM 703 O O . VAL A 1 93 ? -12.416 -8.620 30.238 1.00 95.06 93 VAL A O 1
ATOM 706 N N . MET A 1 94 ? -13.201 -6.636 29.520 1.00 94.88 94 MET A N 1
ATOM 707 C CA . MET A 1 94 ? -13.293 -6.983 28.106 1.00 94.88 94 MET A CA 1
ATOM 708 C C . MET A 1 94 ? -12.351 -6.093 27.306 1.00 94.88 94 MET A C 1
ATOM 710 O O . MET A 1 94 ? -12.513 -4.873 27.282 1.00 94.88 94 MET A O 1
ATOM 714 N N . ILE A 1 95 ? -11.372 -6.697 26.641 1.00 95.12 95 ILE A N 1
ATOM 715 C CA . ILE A 1 95 ? -10.363 -5.975 25.865 1.00 95.12 95 ILE A CA 1
ATOM 716 C C . ILE A 1 95 ? -10.628 -6.174 24.377 1.00 95.12 95 ILE A C 1
ATOM 718 O O . ILE A 1 95 ? -10.754 -7.304 23.921 1.00 95.12 95 ILE A O 1
ATOM 722 N N . LYS A 1 96 ? -10.673 -5.085 23.611 1.00 93.81 96 LYS A N 1
ATOM 723 C CA . LYS A 1 96 ? -10.828 -5.090 22.156 1.00 93.81 96 LYS A CA 1
ATOM 724 C C . LYS A 1 96 ? -9.659 -4.376 21.487 1.00 93.81 96 LYS A C 1
ATOM 726 O O . LYS A 1 96 ? -9.467 -3.179 21.703 1.00 93.81 96 LYS A O 1
ATOM 731 N N . GLY A 1 97 ? -8.965 -5.076 20.598 1.00 90.38 97 GLY A N 1
ATOM 732 C CA . GLY A 1 97 ? -7.974 -4.509 19.687 1.00 90.38 97 GLY A CA 1
ATOM 733 C C . GLY A 1 97 ? -6.512 -4.784 20.080 1.00 90.38 97 GLY A C 1
ATOM 734 O O . GLY A 1 97 ? -6.226 -5.075 21.247 1.00 90.38 97 GLY A O 1
ATOM 735 N N . PRO A 1 98 ? -5.583 -4.683 19.105 1.00 89.00 98 PRO A N 1
ATOM 736 C CA . PRO A 1 98 ? -4.166 -5.034 19.265 1.00 89.00 98 PRO A CA 1
ATOM 737 C C . PRO A 1 98 ? -3.269 -3.868 19.732 1.00 89.00 98 PRO A C 1
ATOM 739 O O . PRO A 1 98 ? -2.048 -3.972 19.676 1.00 89.00 98 PRO A O 1
ATOM 742 N N . GLY A 1 99 ? -3.832 -2.720 20.123 1.00 88.81 99 GLY A N 1
ATOM 743 C CA . GLY A 1 99 ? -3.048 -1.514 20.411 1.00 88.81 99 GLY A CA 1
ATOM 744 C C . GLY A 1 99 ? -2.108 -1.632 21.621 1.00 88.81 99 GLY A C 1
ATOM 745 O O . GLY A 1 99 ? -2.412 -2.321 22.594 1.00 88.81 99 GLY A O 1
ATOM 746 N N . LEU A 1 100 ? -1.017 -0.853 21.611 1.00 87.69 100 LEU A N 1
ATOM 747 C CA . LEU A 1 100 ? 0.018 -0.809 22.666 1.00 87.69 100 LEU A CA 1
ATOM 748 C C . LEU A 1 100 ? -0.525 -0.477 24.072 1.00 87.69 100 LEU A C 1
ATOM 750 O O . LEU A 1 100 ? 0.095 -0.798 25.084 1.00 87.69 100 LEU A O 1
ATOM 754 N N . GLY A 1 101 ? -1.691 0.170 24.155 1.00 91.19 101 GLY A N 1
ATOM 755 C CA . GLY A 1 101 ? -2.351 0.517 25.417 1.00 91.19 101 GLY A CA 1
ATOM 756 C C . GLY A 1 101 ? -3.016 -0.654 26.149 1.00 91.19 101 GLY A C 1
ATOM 757 O O . GLY A 1 101 ? -3.458 -0.475 27.283 1.00 91.19 101 GLY A O 1
ATOM 758 N N . ARG A 1 102 ? -3.081 -1.841 25.537 1.00 93.00 102 ARG A N 1
ATOM 759 C CA . ARG A 1 102 ? -3.747 -3.037 26.070 1.00 93.00 102 ARG A CA 1
ATOM 760 C C . ARG A 1 102 ? -3.204 -3.485 27.430 1.00 93.00 102 ARG A C 1
ATOM 762 O O . ARG A 1 102 ? -3.931 -3.470 28.424 1.00 93.00 102 ARG A O 1
ATOM 769 N N . ASP A 1 103 ? -1.924 -3.838 27.488 1.00 92.38 103 ASP A N 1
ATOM 770 C CA . ASP A 1 103 ? -1.305 -4.358 28.715 1.00 92.38 103 ASP A CA 1
ATOM 771 C C . ASP A 1 103 ? -1.159 -3.269 29.773 1.00 92.38 103 ASP A C 1
ATOM 773 O O . ASP A 1 103 ? -1.335 -3.503 30.971 1.00 92.38 103 ASP A O 1
ATOM 777 N N . ALA A 1 104 ? -0.884 -2.045 29.323 1.00 93.50 104 ALA A N 1
ATOM 778 C CA . ALA A 1 104 ? -0.808 -0.877 30.183 1.00 93.50 104 ALA A CA 1
ATOM 779 C C . ALA A 1 104 ? -2.142 -0.617 30.900 1.00 93.50 104 ALA A C 1
ATOM 781 O O . ALA A 1 104 ? -2.146 -0.349 32.105 1.00 93.50 104 ALA A O 1
ATOM 782 N N . ALA A 1 105 ? -3.264 -0.761 30.190 1.00 94.06 105 ALA A N 1
ATOM 783 C CA . ALA A 1 105 ? -4.590 -0.631 30.771 1.00 94.06 105 ALA A CA 1
ATOM 784 C C . ALA A 1 105 ? -4.877 -1.740 31.792 1.00 94.06 105 ALA A C 1
ATOM 786 O O . ALA A 1 105 ? -5.295 -1.442 32.910 1.00 94.06 105 ALA A O 1
ATOM 787 N N . LEU A 1 106 ? -4.577 -3.003 31.468 1.00 93.62 106 LEU A N 1
ATOM 788 C CA . LEU A 1 106 ? -4.787 -4.126 32.389 1.00 93.62 106 LEU A CA 1
ATOM 789 C C . LEU A 1 106 ? -3.959 -3.984 33.678 1.00 93.62 106 LEU A C 1
ATOM 791 O O . LEU A 1 106 ? -4.471 -4.200 34.779 1.00 93.62 106 LEU A O 1
ATOM 795 N N . ARG A 1 107 ? -2.697 -3.551 33.563 1.00 93.12 107 ARG A N 1
ATOM 796 C CA . ARG A 1 107 ? -1.827 -3.251 34.715 1.00 93.12 107 ARG A CA 1
ATOM 797 C C . ARG A 1 107 ? -2.356 -2.095 35.564 1.00 93.12 107 ARG A C 1
ATOM 799 O O . ARG A 1 107 ? -2.179 -2.109 36.780 1.00 93.12 107 ARG A O 1
ATOM 806 N N . ALA A 1 108 ? -2.963 -1.080 34.952 1.00 93.56 108 ALA A N 1
ATOM 807 C CA . ALA A 1 108 ? -3.577 0.030 35.681 1.00 93.56 108 ALA A CA 1
ATOM 808 C C . ALA A 1 108 ? -4.858 -0.405 36.412 1.00 93.56 108 ALA A C 1
ATOM 810 O O . ALA A 1 108 ? -5.038 -0.042 37.572 1.00 93.56 108 ALA A O 1
ATOM 811 N N . ILE A 1 109 ? -5.690 -1.251 35.792 1.00 92.81 109 ILE A N 1
ATOM 812 C CA . ILE A 1 109 ? -6.891 -1.803 36.437 1.00 92.81 109 ILE A CA 1
ATOM 813 C C . ILE A 1 109 ? -6.501 -2.658 37.650 1.00 92.81 109 ILE A C 1
ATOM 815 O O . ILE A 1 109 ? -7.055 -2.466 38.728 1.00 92.81 109 ILE A O 1
ATOM 819 N N . ARG A 1 110 ? -5.497 -3.537 37.530 1.00 91.81 110 ARG A N 1
ATOM 820 C CA . ARG A 1 110 ? -5.027 -4.356 38.666 1.00 91.81 110 ARG A CA 1
ATOM 821 C C . ARG A 1 110 ? -4.529 -3.520 39.849 1.00 91.81 110 ARG A C 1
ATOM 823 O O . ARG A 1 110 ? -4.771 -3.885 40.991 1.00 91.81 110 ARG A O 1
ATOM 830 N N . ARG A 1 111 ? -3.876 -2.384 39.582 1.00 91.06 111 ARG A N 1
ATOM 831 C CA . ARG A 1 111 ? -3.399 -1.454 40.623 1.00 91.06 111 ARG A CA 1
ATOM 832 C C . ARG A 1 111 ? -4.518 -0.671 41.315 1.00 91.06 111 ARG A C 1
ATOM 834 O O . ARG A 1 111 ? -4.272 -0.089 42.361 1.00 91.06 111 ARG A O 1
ATOM 841 N N . SER A 1 112 ? -5.725 -0.644 40.751 1.00 85.06 112 SER A N 1
ATOM 842 C CA . SER A 1 112 ? -6.836 0.160 41.276 1.00 85.06 112 SER A CA 1
ATOM 843 C C . SER A 1 112 ? -7.593 -0.460 42.456 1.00 85.06 112 SER A C 1
ATOM 845 O O . SER A 1 112 ? -8.425 0.216 43.052 1.00 85.06 112 SER A O 1
ATOM 847 N N . GLY A 1 113 ? -7.329 -1.729 42.789 1.00 83.88 113 GLY A N 1
ATOM 848 C CA . GLY A 1 113 ? -7.974 -2.423 43.912 1.00 83.88 113 GLY A CA 1
ATOM 849 C C . GLY A 1 113 ? -9.340 -3.051 43.603 1.00 83.88 113 GLY A C 1
ATOM 850 O O . GLY A 1 113 ? -9.937 -3.657 44.487 1.00 83.88 113 GLY A O 1
ATOM 851 N N . ILE A 1 114 ? -9.830 -2.962 42.361 1.00 89.06 114 ILE A N 1
ATOM 852 C CA . ILE A 1 114 ? -11.040 -3.678 41.925 1.00 89.06 114 ILE A CA 1
ATOM 853 C C . ILE A 1 114 ? -10.707 -5.159 41.703 1.00 89.06 114 ILE A C 1
ATOM 855 O O . ILE A 1 114 ? -9.789 -5.499 40.952 1.00 89.06 114 ILE A O 1
ATOM 859 N N . LEU A 1 115 ? -11.489 -6.052 42.313 1.00 89.75 115 LEU A N 1
ATOM 860 C CA . LEU A 1 115 ? -11.353 -7.496 42.137 1.00 89.75 115 LEU A CA 1
ATOM 861 C C . LEU A 1 115 ? -11.816 -7.908 40.733 1.00 89.75 115 LEU A C 1
ATOM 863 O O . LEU A 1 115 ? -12.991 -7.779 40.376 1.00 89.75 115 LEU A O 1
ATOM 867 N N . LEU A 1 116 ? -10.881 -8.426 39.939 1.00 91.81 116 LEU A N 1
ATOM 868 C CA . LEU A 1 116 ? -11.148 -8.896 38.584 1.00 91.81 116 LEU A CA 1
ATOM 869 C C . LEU A 1 116 ? -11.770 -10.291 38.612 1.00 91.81 116 LEU A C 1
ATOM 871 O O . LEU A 1 116 ? -11.144 -11.228 39.096 1.00 91.81 116 LEU A O 1
ATOM 875 N N . SER A 1 117 ? -12.983 -10.429 38.074 1.00 89.69 117 SER A N 1
ATOM 876 C CA . SER A 1 117 ? -13.657 -11.737 37.992 1.00 89.69 117 SER A CA 1
ATOM 877 C C . SER A 1 117 ? -13.147 -12.556 36.804 1.00 89.69 117 SER A C 1
ATOM 879 O O . SER A 1 117 ? -12.735 -13.698 36.970 1.00 89.69 117 SER A O 1
ATOM 881 N N . PHE A 1 118 ? -13.106 -11.962 35.609 1.00 89.69 118 PHE A N 1
ATOM 882 C CA . PHE A 1 118 ? -12.463 -12.554 34.436 1.00 89.69 118 PHE A CA 1
ATOM 883 C C . PHE A 1 118 ? -11.931 -11.479 33.490 1.00 89.69 118 PHE A C 1
ATOM 885 O O . PHE A 1 118 ? -12.418 -10.345 33.467 1.00 89.69 118 PHE A O 1
ATOM 892 N N . VAL A 1 119 ? -10.939 -11.858 32.684 1.00 92.88 119 VAL A N 1
ATOM 893 C CA . VAL A 1 119 ? -10.391 -11.042 31.596 1.00 92.88 119 VAL A CA 1
ATOM 894 C C . VAL A 1 119 ? -10.659 -11.779 30.291 1.00 92.88 119 VAL A C 1
ATOM 896 O O . VAL A 1 119 ? -10.234 -12.921 30.136 1.00 92.88 119 VAL A O 1
ATOM 899 N N . ARG A 1 120 ? -11.371 -11.144 29.360 1.00 92.88 120 ARG A N 1
ATOM 900 C CA . ARG A 1 120 ? -11.649 -11.700 28.029 1.00 92.88 120 ARG A CA 1
ATOM 901 C C . ARG A 1 120 ? -11.095 -10.792 26.946 1.00 92.88 120 ARG A C 1
ATOM 903 O O . ARG A 1 120 ? -11.314 -9.580 26.960 1.00 92.88 120 ARG A O 1
ATOM 910 N N . ASP A 1 121 ? -10.403 -11.399 25.991 1.00 91.12 121 ASP A N 1
ATOM 911 C CA . ASP A 1 121 ? -10.062 -10.753 24.733 1.00 91.12 121 ASP A CA 1
ATOM 912 C C . ASP A 1 121 ? -11.211 -10.935 23.743 1.00 91.12 121 ASP A C 1
ATOM 914 O O . ASP A 1 121 ? -11.551 -12.054 23.375 1.00 91.12 121 ASP A O 1
ATOM 918 N N . ILE A 1 122 ? -11.815 -9.827 23.335 1.00 90.31 122 ILE A N 1
ATOM 919 C CA . ILE A 1 122 ? -12.867 -9.757 22.317 1.00 90.31 122 ILE A CA 1
ATOM 920 C C . ILE A 1 122 ? -12.348 -9.057 21.056 1.00 90.31 122 ILE A C 1
ATOM 922 O O . ILE A 1 122 ? -13.113 -8.422 20.322 1.00 90.31 122 ILE A O 1
ATOM 926 N N . THR A 1 123 ? -11.032 -9.101 20.821 1.00 87.44 123 THR A N 1
ATOM 927 C CA . THR A 1 123 ? -10.448 -8.649 19.558 1.00 87.44 123 THR A CA 1
ATOM 928 C C . THR A 1 123 ? -11.055 -9.486 18.436 1.00 87.44 123 THR A C 1
ATOM 930 O O . THR A 1 123 ? -10.893 -10.704 18.441 1.00 87.44 123 THR A O 1
ATOM 933 N N . PRO A 1 124 ? -11.804 -8.868 17.506 1.00 80.94 124 PRO A N 1
ATOM 934 C CA . PRO A 1 124 ? -12.478 -9.620 16.464 1.00 80.94 124 PRO A CA 1
ATOM 935 C C . PRO A 1 124 ? -11.424 -10.312 15.602 1.00 80.94 124 PRO A C 1
ATOM 937 O O . PRO A 1 124 ? -10.589 -9.643 14.993 1.00 80.94 124 PRO A O 1
ATOM 940 N N . MET A 1 125 ? -11.473 -11.641 15.553 1.00 73.69 125 MET A N 1
ATOM 941 C CA . MET A 1 125 ? -10.753 -12.397 14.539 1.00 73.69 125 MET A CA 1
ATOM 942 C C . MET A 1 125 ? -11.442 -12.112 13.201 1.00 73.69 125 MET A C 1
ATOM 944 O O . MET A 1 125 ? -12.659 -12.291 13.104 1.00 73.69 125 MET A O 1
ATOM 948 N N . PRO A 1 126 ? -10.729 -11.602 12.184 1.00 65.62 126 PRO A N 1
ATOM 949 C CA . PRO A 1 126 ? -11.336 -11.342 10.890 1.00 65.62 126 PRO A CA 1
ATOM 950 C C . PRO A 1 126 ? -11.726 -12.679 10.250 1.00 65.62 126 PRO A C 1
ATOM 952 O O . PRO A 1 126 ? -10.895 -13.372 9.673 1.00 65.62 126 PRO A O 1
ATOM 955 N N . HIS A 1 127 ? -12.998 -13.052 10.353 1.00 66.31 127 HIS A N 1
ATOM 956 C CA . HIS A 1 127 ? -13.570 -14.126 9.553 1.00 66.31 127 HIS A CA 1
ATOM 957 C C . HIS A 1 127 ? -13.711 -13.596 8.129 1.00 66.31 127 HIS A C 1
ATOM 959 O O . HIS A 1 127 ? -14.522 -12.702 7.919 1.00 66.31 127 HIS A O 1
ATOM 965 N N . ASN A 1 128 ? -12.891 -14.097 7.197 1.00 55.25 128 ASN A N 1
ATOM 966 C CA . ASN A 1 128 ? -12.869 -13.702 5.782 1.00 55.25 128 ASN A CA 1
ATOM 967 C C . ASN A 1 128 ? -12.888 -12.179 5.603 1.00 55.25 128 ASN A C 1
ATOM 969 O O . ASN A 1 128 ? -13.951 -11.582 5.468 1.00 55.25 128 ASN A O 1
ATOM 973 N N . GLY A 1 129 ? -11.691 -11.582 5.663 1.00 67.06 129 GLY A N 1
ATOM 974 C CA . GLY A 1 129 ? -11.434 -10.148 5.820 1.00 67.06 129 GLY A CA 1
ATOM 975 C C . GLY A 1 129 ? -12.322 -9.178 5.030 1.00 67.06 129 GLY A C 1
ATOM 976 O O . GLY A 1 129 ? -13.021 -9.536 4.089 1.00 67.06 129 GLY A O 1
ATOM 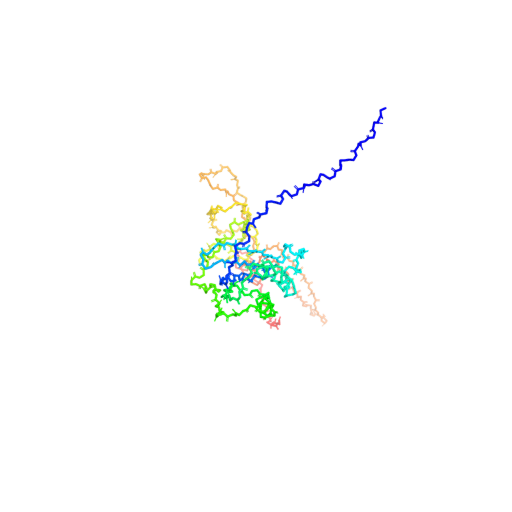977 N N . CYS A 1 130 ? -12.255 -7.898 5.410 1.00 58.50 130 CYS A N 1
ATOM 978 C CA . CYS A 1 130 ? -12.906 -6.792 4.709 1.00 58.50 130 CYS A CA 1
ATOM 979 C C . CYS A 1 130 ? -12.881 -7.006 3.192 1.00 58.50 130 CYS A C 1
ATOM 981 O O . CYS A 1 130 ? -11.804 -7.234 2.637 1.00 58.50 130 CYS A O 1
ATOM 983 N N . ARG A 1 131 ? -14.041 -6.879 2.524 1.00 59.16 131 ARG A N 1
ATOM 984 C CA . ARG A 1 131 ? -14.093 -6.735 1.063 1.00 59.16 131 ARG A CA 1
ATOM 985 C C . ARG A 1 131 ? -12.952 -5.788 0.671 1.00 59.16 131 ARG A C 1
ATOM 987 O O . ARG A 1 131 ? -12.952 -4.660 1.177 1.00 59.16 131 ARG A O 1
ATOM 994 N N . PRO A 1 132 ? -11.981 -6.222 -0.154 1.00 53.50 132 PRO A N 1
ATOM 995 C CA . PRO A 1 132 ? -10.855 -5.380 -0.513 1.00 53.50 132 PRO A CA 1
ATOM 996 C C . PRO A 1 132 ? -11.391 -4.029 -0.994 1.00 53.50 132 PRO A C 1
ATOM 998 O O . PRO A 1 132 ? -12.366 -4.019 -1.761 1.00 53.50 132 PRO A O 1
ATOM 1001 N N . PRO A 1 133 ? -10.835 -2.891 -0.540 1.00 54.16 133 PRO A N 1
ATOM 1002 C CA . PRO A 1 133 ? -11.249 -1.596 -1.054 1.00 54.16 133 PRO A CA 1
ATOM 1003 C C . PRO A 1 133 ? -11.178 -1.649 -2.583 1.00 54.16 133 PRO A C 1
ATOM 1005 O O . PRO A 1 133 ? -10.181 -2.097 -3.151 1.00 54.16 133 PRO A O 1
ATOM 1008 N N . LYS A 1 134 ? -12.273 -1.260 -3.248 1.00 50.16 134 LYS A N 1
ATOM 1009 C CA . LYS A 1 134 ? -12.380 -1.234 -4.714 1.00 50.16 134 LYS A CA 1
ATOM 1010 C C . LYS A 1 134 ? -11.113 -0.567 -5.265 1.00 50.16 134 LYS A C 1
ATOM 1012 O O . LYS A 1 134 ? -10.791 0.537 -4.823 1.00 50.16 134 LYS A O 1
ATOM 1017 N N . LYS A 1 135 ? -10.378 -1.243 -6.169 1.00 53.56 135 LYS A N 1
ATOM 1018 C CA . LYS A 1 135 ? -9.140 -0.708 -6.774 1.00 53.56 135 LYS A CA 1
ATOM 1019 C C . LYS A 1 135 ? -9.377 0.753 -7.168 1.00 53.56 135 LYS A C 1
ATOM 1021 O O . LYS A 1 135 ? -10.403 1.043 -7.791 1.00 53.56 135 LYS A O 1
ATOM 1026 N N . ARG A 1 136 ? -8.475 1.656 -6.756 1.00 47.56 136 ARG A N 1
ATOM 1027 C CA . ARG A 1 136 ? -8.598 3.095 -7.025 1.00 47.56 136 ARG A CA 1
ATOM 1028 C C . ARG A 1 136 ? -8.771 3.296 -8.528 1.00 47.56 136 ARG A C 1
ATOM 1030 O O . ARG A 1 136 ? -7.859 3.067 -9.309 1.00 47.56 136 ARG A O 1
ATOM 1037 N N . ARG A 1 137 ? -9.976 3.706 -8.900 1.00 57.84 137 ARG A N 1
ATOM 1038 C CA . ARG A 1 137 ? -10.374 4.179 -10.220 1.00 57.84 137 ARG A CA 1
ATOM 1039 C C . ARG A 1 137 ? -9.950 5.651 -10.316 1.00 57.84 137 ARG A C 1
ATOM 1041 O O . ARG A 1 137 ? -10.785 6.540 -10.246 1.00 57.84 137 ARG A O 1
ATOM 1048 N N . GLY A 1 138 ? -8.638 5.875 -10.261 1.00 60.12 138 GLY A N 1
ATOM 1049 C CA . GLY A 1 138 ? -8.001 7.186 -10.407 1.00 60.12 138 GLY A CA 1
ATOM 1050 C C . GLY A 1 138 ? -7.354 7.319 -11.783 1.00 60.12 138 GLY A C 1
ATOM 1051 O O . GLY A 1 138 ? -7.455 6.375 -12.573 1.00 60.12 138 GLY A O 1
ATOM 1052 N N . P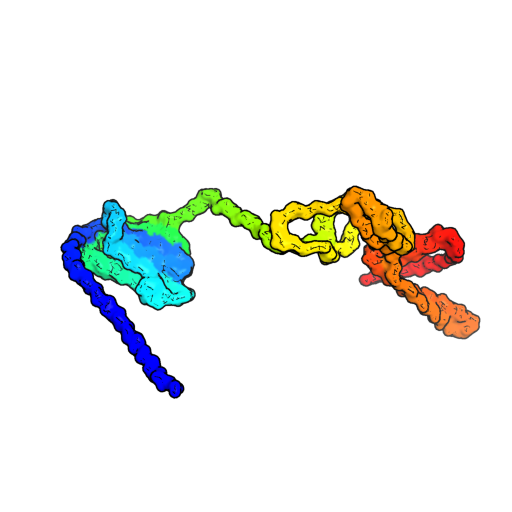RO A 1 139 ? -6.693 8.455 -12.065 1.00 59.59 139 PRO A N 1
ATOM 1053 C CA . PRO A 1 139 ? -6.191 8.717 -13.393 1.00 59.59 139 PRO A CA 1
ATOM 1054 C C . PRO A 1 139 ? -5.177 7.658 -13.813 1.00 59.59 139 PRO A C 1
ATOM 1056 O O . PRO A 1 139 ? -4.222 7.378 -13.085 1.00 59.59 139 PRO A O 1
ATOM 1059 N N . ARG A 1 140 ? -5.426 7.030 -14.962 1.00 74.94 140 ARG A N 1
ATOM 1060 C CA . ARG A 1 140 ? -4.562 5.989 -15.521 1.00 74.94 140 ARG A CA 1
ATOM 1061 C C . ARG A 1 140 ? -3.877 6.552 -16.752 1.00 74.94 140 ARG A C 1
ATOM 1063 O O . ARG A 1 140 ? -4.545 6.943 -17.707 1.00 74.94 140 ARG A O 1
ATOM 1070 N N . CYS A 1 141 ? -2.552 6.569 -16.718 1.00 83.25 141 CYS A N 1
ATOM 1071 C CA . CYS A 1 141 ? -1.751 6.762 -17.914 1.00 83.25 141 CYS A CA 1
ATOM 1072 C C . CYS A 1 141 ? -1.825 5.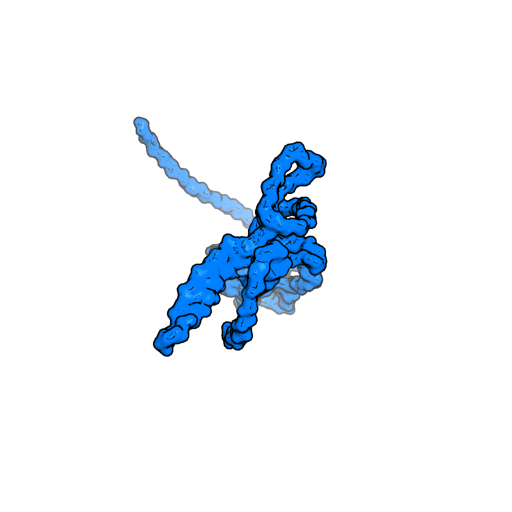467 -18.724 1.00 83.25 141 CYS A C 1
ATOM 1074 O O . CYS A 1 141 ? -1.438 4.411 -18.227 1.00 83.25 141 CYS A O 1
ATOM 1076 N N . VAL A 1 142 ? -2.377 5.552 -19.927 1.00 88.94 142 VAL A N 1
ATOM 1077 C CA . VAL A 1 142 ? -2.370 4.482 -20.918 1.00 88.94 142 VAL A CA 1
ATOM 1078 C C . VAL A 1 142 ? -1.101 4.664 -21.740 1.00 88.94 142 VAL A C 1
ATOM 1080 O O . VAL A 1 142 ? -0.900 5.716 -22.355 1.00 88.94 142 VAL A O 1
ATOM 1083 N N . THR A 1 143 ? -0.235 3.660 -21.708 1.00 92.06 143 THR A N 1
ATOM 1084 C CA . THR A 1 143 ? 0.995 3.595 -22.507 1.00 92.06 143 THR A CA 1
ATOM 1085 C C . THR A 1 143 ? 0.889 2.482 -23.546 1.00 92.06 143 THR A C 1
ATOM 1087 O O . THR A 1 143 ? -0.052 1.687 -23.522 1.00 92.06 143 THR A O 1
ATOM 1090 N N . ALA A 1 144 ? 1.852 2.400 -24.461 1.00 91.44 144 ALA A N 1
ATOM 1091 C CA . ALA A 1 144 ? 1.900 1.350 -25.477 1.00 91.44 144 ALA A CA 1
ATOM 1092 C C . ALA A 1 144 ? 1.946 -0.072 -24.895 1.00 91.44 144 ALA A C 1
ATOM 1094 O O . ALA A 1 144 ? 1.445 -0.995 -25.528 1.00 91.44 144 ALA A O 1
ATOM 1095 N N . GLN A 1 145 ? 2.439 -0.252 -23.666 1.00 91.38 145 GLN A N 1
ATOM 1096 C CA . GLN A 1 145 ? 2.376 -1.531 -22.951 1.00 91.38 145 GLN A CA 1
ATOM 1097 C C . GLN A 1 145 ? 0.944 -2.071 -22.759 1.00 91.38 145 GLN A C 1
ATOM 1099 O O . GLN A 1 145 ? 0.759 -3.280 -22.649 1.00 91.38 145 GLN A O 1
ATOM 1104 N N . ASP A 1 146 ? -0.067 -1.198 -22.707 1.00 90.00 146 ASP A N 1
ATOM 1105 C CA . ASP A 1 146 ? -1.469 -1.589 -22.509 1.00 90.00 146 ASP A CA 1
ATOM 1106 C C . ASP A 1 146 ? -2.159 -2.053 -23.814 1.00 90.00 146 ASP A C 1
ATOM 1108 O O . ASP A 1 146 ? -3.319 -2.475 -23.783 1.00 90.00 146 ASP A O 1
ATOM 1112 N N . ILE A 1 147 ? -1.483 -1.978 -24.967 1.00 91.69 147 ILE A N 1
ATOM 1113 C CA . ILE A 1 147 ? -2.012 -2.454 -26.252 1.00 91.69 147 ILE A CA 1
ATOM 1114 C C . ILE A 1 147 ? -1.990 -3.989 -26.272 1.00 91.69 147 ILE A C 1
ATOM 1116 O O . ILE A 1 147 ? -1.036 -4.619 -25.827 1.00 91.69 147 ILE A O 1
ATOM 1120 N N . ILE A 1 148 ? -3.035 -4.595 -26.840 1.00 92.62 148 ILE A N 1
ATOM 1121 C CA . ILE A 1 148 ? -3.119 -6.042 -27.072 1.00 92.62 148 ILE A CA 1
ATOM 1122 C C . ILE A 1 148 ? -2.821 -6.303 -28.557 1.00 92.62 148 ILE A C 1
ATOM 1124 O O . ILE A 1 148 ? -3.736 -6.193 -29.379 1.00 92.62 148 ILE A O 1
ATOM 1128 N N . PRO A 1 149 ? -1.561 -6.587 -28.941 1.00 91.56 149 PRO A N 1
ATOM 1129 C CA . PRO A 1 149 ? -1.223 -6.867 -30.328 1.00 91.56 149 PRO A CA 1
ATOM 1130 C C . PRO A 1 149 ? -1.588 -8.312 -30.719 1.00 91.56 149 PRO A C 1
ATOM 1132 O O . PRO A 1 149 ? -1.632 -9.204 -29.866 1.00 91.56 149 PRO A O 1
ATOM 1135 N N . PRO A 1 150 ? -1.829 -8.583 -32.014 1.00 93.81 150 PRO A N 1
ATOM 1136 C CA . PRO A 1 150 ? -1.872 -9.949 -32.525 1.00 93.81 150 PRO A CA 1
ATOM 1137 C C . PRO A 1 150 ? -0.478 -10.610 -32.441 1.00 93.81 150 PRO A C 1
ATOM 1139 O O . PRO A 1 150 ? 0.525 -9.900 -32.453 1.00 93.81 150 PRO A O 1
ATOM 1142 N N . PRO A 1 151 ? -0.376 -11.954 -32.458 1.00 91.75 151 PRO A N 1
ATOM 1143 C CA . PRO A 1 151 ? 0.901 -12.670 -32.304 1.00 91.75 151 PRO A CA 1
ATOM 1144 C C . PRO A 1 151 ? 1.995 -12.317 -33.325 1.00 91.75 151 PRO A C 1
ATOM 1146 O O . PRO A 1 151 ? 3.166 -12.575 -33.087 1.00 91.75 151 PRO A O 1
ATOM 1149 N N . SER A 1 152 ? 1.625 -11.753 -34.477 1.00 90.44 152 SER A N 1
ATOM 1150 C CA . SER A 1 152 ? 2.548 -11.357 -35.546 1.00 90.44 152 SER A CA 1
ATOM 1151 C C . SER A 1 152 ? 3.073 -9.919 -35.426 1.00 90.44 152 SER A C 1
ATOM 1153 O O . SER A 1 152 ? 3.715 -9.434 -36.361 1.00 90.44 152 SER A O 1
ATOM 1155 N N . VAL A 1 153 ? 2.722 -9.197 -34.357 1.00 91.19 153 VAL A N 1
ATOM 1156 C CA . VAL A 1 153 ? 3.083 -7.791 -34.139 1.00 91.19 153 VAL A CA 1
ATOM 1157 C C . VAL A 1 153 ? 3.710 -7.640 -32.761 1.00 91.19 153 VAL A C 1
ATOM 1159 O O . VAL A 1 153 ? 3.123 -8.031 -31.756 1.00 91.19 153 VAL A O 1
ATOM 1162 N N . GLU A 1 154 ? 4.877 -7.006 -32.722 1.00 90.50 154 GLU A N 1
ATOM 1163 C CA . GLU A 1 154 ? 5.586 -6.673 -31.492 1.00 90.50 154 GLU A CA 1
ATOM 1164 C C . GLU A 1 154 ? 5.666 -5.155 -31.311 1.00 90.50 154 GLU A C 1
ATOM 1166 O O . GLU A 1 154 ? 5.814 -4.395 -32.272 1.00 90.50 154 GLU A O 1
ATOM 1171 N N . ILE A 1 155 ? 5.539 -4.710 -30.062 1.00 92.56 155 ILE A N 1
ATOM 1172 C CA . ILE A 1 155 ? 5.618 -3.301 -29.683 1.00 92.56 155 ILE A CA 1
ATOM 1173 C C . ILE A 1 155 ? 7.049 -3.011 -29.245 1.00 92.56 155 ILE A C 1
ATOM 1175 O O . ILE A 1 155 ? 7.482 -3.480 -28.199 1.00 92.56 155 ILE A O 1
ATOM 1179 N N . VAL A 1 156 ? 7.757 -2.210 -30.040 1.00 90.81 156 VAL A N 1
ATOM 1180 C CA . VAL A 1 156 ? 9.172 -1.881 -29.806 1.00 90.81 156 VAL A CA 1
ATOM 1181 C C . VAL A 1 156 ? 9.350 -0.980 -28.581 1.00 90.81 156 VAL A C 1
ATOM 1183 O O . VAL A 1 156 ? 10.151 -1.279 -27.702 1.00 90.81 156 VAL A O 1
ATOM 1186 N N . ASP A 1 157 ? 8.591 0.117 -28.499 1.00 90.94 157 ASP A N 1
ATOM 1187 C CA . ASP A 1 157 ? 8.615 1.026 -27.350 1.00 90.94 157 ASP A CA 1
ATOM 1188 C C . ASP A 1 157 ? 7.334 0.876 -26.529 1.00 90.94 157 ASP A C 1
ATOM 1190 O O . ASP A 1 157 ? 6.261 1.344 -26.911 1.00 90.94 157 ASP A O 1
ATOM 1194 N N . THR A 1 158 ? 7.455 0.217 -25.380 1.00 92.94 158 THR A N 1
ATOM 1195 C CA . THR A 1 158 ? 6.341 -0.022 -24.451 1.00 92.94 158 THR A CA 1
ATOM 1196 C C . THR A 1 158 ? 6.031 1.188 -23.567 1.00 92.94 158 THR A C 1
ATOM 1198 O O . THR A 1 158 ? 4.953 1.263 -22.967 1.00 92.94 158 THR A O 1
ATOM 1201 N N . THR A 1 159 ? 6.947 2.155 -23.492 1.00 92.19 159 THR A N 1
ATOM 1202 C CA . THR A 1 159 ? 6.853 3.318 -22.599 1.00 92.19 159 THR A CA 1
ATOM 1203 C C . THR A 1 159 ? 6.126 4.501 -23.225 1.00 92.19 159 THR A C 1
ATOM 1205 O O . THR A 1 159 ? 5.694 5.401 -22.502 1.00 92.19 159 THR A O 1
ATOM 1208 N N . GLN A 1 160 ? 5.935 4.473 -24.546 1.00 91.56 160 GLN A N 1
ATOM 1209 C CA . GLN A 1 160 ? 5.255 5.515 -25.303 1.00 91.56 160 GLN A CA 1
ATOM 1210 C C . GLN A 1 160 ? 3.900 5.869 -24.673 1.00 91.56 160 GLN A C 1
ATOM 1212 O O . GLN A 1 160 ? 3.017 5.020 -24.515 1.00 91.56 160 GLN A O 1
ATOM 1217 N N . HIS A 1 161 ? 3.731 7.143 -24.317 1.00 91.56 161 HIS A N 1
ATOM 1218 C CA . HIS A 1 161 ? 2.475 7.671 -23.787 1.00 91.56 161 HIS A CA 1
ATOM 1219 C C . HIS A 1 161 ? 1.420 7.758 -24.897 1.00 91.56 161 HIS A C 1
ATOM 1221 O O . HIS A 1 161 ? 1.724 8.185 -26.013 1.00 91.56 161 HIS A O 1
ATOM 1227 N N . ILE A 1 162 ? 0.190 7.342 -24.585 1.00 89.44 162 ILE A N 1
ATOM 1228 C CA . ILE A 1 162 ? -0.956 7.386 -25.505 1.00 89.44 162 ILE A CA 1
ATOM 1229 C C . ILE A 1 162 ? -2.002 8.371 -24.990 1.00 89.44 162 ILE A C 1
ATOM 1231 O O . ILE A 1 162 ? -2.411 9.285 -25.701 1.00 89.44 162 ILE A O 1
ATOM 1235 N N . ALA A 1 163 ? -2.471 8.171 -23.757 1.00 86.69 163 ALA A N 1
ATOM 1236 C CA . ALA A 1 163 ? -3.536 8.980 -23.179 1.00 86.69 163 ALA A CA 1
ATOM 1237 C C . ALA A 1 163 ? -3.479 8.974 -21.651 1.00 86.69 163 ALA A C 1
ATOM 1239 O O . ALA A 1 163 ? -3.000 8.030 -21.026 1.00 86.69 163 ALA A O 1
ATOM 1240 N N . THR A 1 164 ? -4.035 10.011 -21.035 1.00 87.00 164 THR A N 1
ATOM 1241 C CA . THR A 1 164 ? -4.243 10.064 -19.586 1.00 87.00 164 THR A CA 1
ATOM 1242 C C . THR A 1 164 ? -5.738 10.086 -19.325 1.00 87.00 164 THR A C 1
ATOM 1244 O O . THR A 1 164 ? -6.410 11.076 -19.606 1.00 87.00 164 THR A O 1
ATOM 1247 N N . LEU A 1 165 ? -6.273 8.991 -18.793 1.00 85.69 165 LEU A N 1
ATOM 1248 C CA . LEU A 1 165 ? -7.677 8.914 -18.407 1.00 85.69 165 LEU A CA 1
ATOM 1249 C C . LEU A 1 165 ? -7.843 9.667 -17.097 1.00 85.69 165 LEU A C 1
ATOM 1251 O O . LEU A 1 165 ? -7.245 9.273 -16.106 1.00 85.69 165 LEU A O 1
ATOM 1255 N N . THR A 1 166 ? -8.616 10.747 -17.078 1.00 81.62 166 THR A N 1
ATOM 1256 C CA . THR A 1 166 ? -8.925 11.511 -15.856 1.00 81.62 166 THR A CA 1
ATOM 1257 C C . THR A 1 166 ? -10.030 10.846 -15.039 1.00 81.62 166 THR A C 1
ATOM 1259 O O . THR A 1 166 ? -10.003 10.866 -13.808 1.00 81.62 166 THR A O 1
ATOM 1262 N N . GLU A 1 167 ? -10.967 10.204 -15.733 1.00 79.44 167 GLU A N 1
ATOM 1263 C CA . GLU A 1 167 ? -12.110 9.493 -15.179 1.00 79.44 167 GLU A CA 1
ATOM 1264 C C . GLU A 1 167 ? -12.015 7.984 -15.447 1.00 79.44 167 GLU A C 1
ATOM 1266 O O . GLU A 1 167 ? -11.385 7.549 -16.414 1.00 79.44 167 GLU A O 1
ATOM 1271 N N . PRO A 1 168 ? -12.655 7.143 -14.620 1.00 71.25 168 PRO A N 1
ATOM 1272 C CA . PRO A 1 168 ? -12.602 5.696 -14.775 1.00 71.25 168 PRO A CA 1
ATOM 1273 C C . PRO A 1 168 ? -13.620 5.174 -15.795 1.00 71.25 168 PRO A C 1
ATOM 1275 O O . PRO A 1 168 ? -14.537 4.417 -15.451 1.00 71.25 168 PRO A O 1
ATOM 1278 N N . ILE A 1 169 ? -13.429 5.592 -17.041 1.00 79.81 169 ILE A N 1
ATOM 1279 C CA . ILE A 1 169 ? -14.196 5.186 -18.217 1.00 79.81 169 ILE A CA 1
ATOM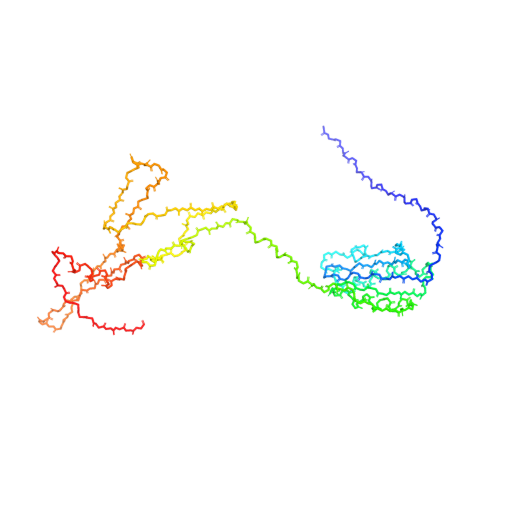 1280 C C . ILE A 1 169 ? -13.549 3.981 -18.911 1.00 79.81 169 ILE A C 1
ATOM 1282 O O . ILE A 1 169 ? -12.345 3.747 -18.792 1.00 79.81 169 ILE A O 1
ATOM 1286 N N . TYR A 1 170 ? -14.354 3.201 -19.634 1.00 79.94 170 TYR A N 1
ATOM 1287 C CA . TYR A 1 170 ? -13.823 2.197 -20.554 1.00 79.94 170 TYR A CA 1
ATOM 1288 C C . TYR A 1 170 ? -13.254 2.916 -21.778 1.00 79.94 170 TYR A C 1
ATOM 1290 O O . TYR A 1 170 ? -13.981 3.620 -22.475 1.00 79.94 170 TYR A O 1
ATOM 1298 N N . PHE A 1 171 ? -11.955 2.756 -22.009 1.00 81.69 171 PHE A N 1
ATOM 1299 C CA . PHE A 1 171 ? -11.237 3.358 -23.124 1.00 81.69 171 PHE A CA 1
ATOM 1300 C C . PHE A 1 171 ? -10.840 2.258 -24.105 1.00 81.69 171 PHE A C 1
ATOM 1302 O O . PHE A 1 171 ? -9.990 1.427 -23.790 1.00 81.69 171 PHE A O 1
ATOM 1309 N N . CYS A 1 172 ? -11.487 2.238 -25.269 1.00 83.88 172 CYS A N 1
ATOM 1310 C CA . CYS A 1 172 ? -11.246 1.258 -26.322 1.00 83.88 172 CYS A CA 1
ATOM 1311 C C . CYS A 1 172 ? -10.935 1.997 -27.624 1.00 83.88 172 CYS A C 1
ATOM 1313 O O . CYS A 1 172 ? -11.754 2.790 -28.087 1.00 83.88 172 CYS A O 1
ATOM 1315 N N . ILE A 1 173 ? -9.776 1.717 -28.219 1.00 86.31 173 ILE A N 1
ATOM 1316 C CA . ILE A 1 173 ? -9.373 2.229 -29.532 1.00 86.31 173 ILE A CA 1
ATOM 1317 C C . ILE A 1 173 ? -9.051 1.033 -30.425 1.00 86.31 173 ILE A C 1
ATOM 1319 O O . ILE A 1 173 ? -8.298 0.147 -30.029 1.00 86.31 173 ILE A O 1
ATOM 1323 N N . GLY A 1 174 ? -9.618 1.017 -31.631 1.00 87.81 174 GLY A N 1
ATOM 1324 C CA . GLY A 1 174 ? -9.204 0.101 -32.689 1.00 87.81 174 GLY A CA 1
ATOM 1325 C C . GLY A 1 174 ? -8.039 0.699 -33.472 1.00 87.81 174 GLY A C 1
ATOM 1326 O O . GLY A 1 174 ? -8.122 1.843 -33.914 1.00 87.81 174 GLY A O 1
ATOM 1327 N N . LEU A 1 175 ? -6.965 -0.069 -33.648 1.00 87.50 175 LEU A N 1
ATOM 1328 C CA . LEU A 1 175 ? -5.817 0.309 -34.471 1.00 87.50 175 LEU A CA 1
ATOM 1329 C C . LEU A 1 175 ? -5.799 -0.563 -35.726 1.00 87.50 175 LEU A C 1
ATOM 1331 O O . LEU A 1 175 ? -5.841 -1.788 -35.632 1.00 87.50 175 LEU A O 1
ATOM 1335 N N . GLN A 1 176 ? -5.719 0.068 -36.895 1.00 86.25 176 GLN A N 1
ATOM 1336 C CA . GLN A 1 176 ? -5.501 -0.628 -38.159 1.00 86.25 176 GLN A CA 1
ATOM 1337 C C . GLN A 1 176 ? -4.011 -0.584 -38.495 1.00 86.25 176 GLN A C 1
ATOM 1339 O O . GLN A 1 176 ? -3.424 0.490 -38.601 1.00 86.25 176 GLN A O 1
ATOM 1344 N N . ILE A 1 177 ? -3.402 -1.759 -38.644 1.00 86.81 177 ILE A N 1
ATOM 1345 C CA . ILE A 1 177 ? -1.969 -1.905 -38.904 1.00 86.81 177 ILE A CA 1
ATOM 1346 C C . ILE A 1 177 ? -1.777 -2.235 -40.384 1.00 86.81 177 ILE A C 1
ATOM 1348 O O . ILE A 1 177 ? -2.355 -3.194 -40.891 1.00 86.81 177 ILE A O 1
ATOM 1352 N N . GLU A 1 178 ? -0.939 -1.460 -41.068 1.00 84.75 178 GLU A N 1
ATOM 1353 C CA . GLU A 1 178 ? -0.531 -1.699 -42.454 1.00 84.75 178 GLU A CA 1
ATOM 1354 C C . GLU A 1 178 ? 0.990 -1.889 -42.517 1.00 84.75 178 GLU A C 1
ATOM 1356 O O . GLU A 1 178 ? 1.736 -1.236 -41.789 1.00 84.75 178 GLU A O 1
ATOM 1361 N N . ARG A 1 179 ? 1.468 -2.765 -43.409 1.00 85.12 179 ARG A N 1
ATOM 1362 C CA . ARG A 1 179 ? 2.892 -2.844 -43.768 1.00 85.12 179 ARG A CA 1
ATOM 1363 C C . ARG A 1 179 ? 3.117 -2.046 -45.045 1.00 85.12 179 ARG A C 1
ATOM 1365 O O . ARG A 1 179 ? 2.410 -2.245 -46.031 1.00 85.12 179 ARG A O 1
ATOM 1372 N N . ASN A 1 180 ? 4.087 -1.140 -45.034 1.00 84.00 180 ASN A N 1
ATOM 1373 C CA . ASN A 1 180 ? 4.431 -0.336 -46.202 1.00 84.00 180 ASN A CA 1
ATOM 1374 C C . ASN A 1 180 ? 5.905 0.099 -46.170 1.00 84.00 180 ASN A C 1
ATOM 1376 O O . ASN A 1 180 ? 6.656 -0.341 -45.303 1.00 84.00 180 ASN A O 1
ATOM 1380 N N . ARG A 1 181 ? 6.322 0.937 -47.126 1.00 80.69 181 ARG A N 1
ATOM 1381 C CA . ARG A 1 181 ? 7.661 1.539 -47.204 1.00 80.69 181 ARG A CA 1
ATOM 1382 C C . ARG A 1 181 ? 7.557 3.067 -47.262 1.00 80.69 181 ARG A C 1
ATOM 1384 O O . ARG A 1 181 ? 6.581 3.604 -47.781 1.00 80.69 181 ARG A O 1
ATOM 1391 N N . GLY A 1 182 ? 8.587 3.756 -46.770 1.00 81.06 182 GLY A N 1
ATOM 1392 C CA . GLY A 1 182 ? 8.695 5.218 -46.832 1.00 81.06 182 GLY A CA 1
ATOM 1393 C C . GLY A 1 182 ? 7.785 5.960 -45.848 1.00 81.06 182 GLY A C 1
ATOM 1394 O O . GLY A 1 182 ? 7.318 5.401 -44.857 1.00 81.06 182 GLY A O 1
ATOM 1395 N N . TYR A 1 183 ? 7.546 7.241 -46.116 1.00 80.00 183 TYR A N 1
ATOM 1396 C CA . TYR A 1 183 ? 6.606 8.077 -45.370 1.00 80.00 183 TYR A CA 1
ATOM 1397 C C . TYR A 1 183 ? 5.337 8.282 -46.197 1.00 80.00 183 TYR A C 1
ATOM 1399 O O . TYR A 1 183 ? 5.412 8.629 -47.378 1.00 80.00 183 TYR A O 1
ATOM 1407 N N . ARG A 1 184 ? 4.164 8.063 -45.594 1.00 73.31 184 ARG A N 1
ATOM 1408 C CA . ARG A 1 184 ? 2.874 8.331 -46.242 1.00 73.31 184 ARG A CA 1
ATOM 1409 C C . ARG A 1 184 ? 2.042 9.244 -45.353 1.00 73.31 184 ARG A C 1
ATOM 1411 O O . ARG A 1 184 ? 1.461 8.787 -44.373 1.00 73.31 184 ARG A O 1
ATOM 1418 N N . MET A 1 185 ? 1.950 10.512 -45.746 1.00 73.25 185 MET A N 1
ATOM 1419 C CA . MET A 1 185 ? 0.997 11.453 -45.162 1.00 73.25 185 MET A CA 1
ATOM 1420 C C . MET A 1 185 ? -0.416 11.073 -45.612 1.00 73.25 185 MET A C 1
ATOM 1422 O O . MET A 1 185 ? -0.672 10.908 -46.812 1.00 73.25 185 MET A O 1
ATOM 1426 N N . LYS A 1 186 ? -1.343 10.903 -44.670 1.00 72.75 186 LYS A N 1
ATOM 1427 C CA . LYS A 1 186 ? -2.746 10.607 -44.994 1.00 72.75 186 LYS A CA 1
ATOM 1428 C C . LYS A 1 186 ? -3.548 11.905 -44.939 1.00 72.75 186 LYS A C 1
ATOM 1430 O O . LYS A 1 186 ? -3.721 12.499 -43.884 1.00 72.75 186 LYS A O 1
ATOM 1435 N N . ILE A 1 187 ? -4.068 12.333 -46.089 1.00 71.56 187 ILE A N 1
ATOM 1436 C CA . ILE A 1 187 ? -4.920 13.526 -46.179 1.00 71.56 187 ILE A CA 1
ATOM 1437 C C . ILE A 1 187 ? -6.279 13.211 -45.517 1.00 71.56 187 ILE A C 1
ATOM 1439 O O . ILE A 1 187 ? -6.883 12.189 -45.853 1.00 71.56 187 ILE A O 1
ATOM 1443 N N . PRO A 1 188 ? -6.808 14.073 -44.629 1.00 65.56 188 PRO A N 1
ATOM 1444 C CA . PRO A 1 188 ? -8.043 13.815 -43.878 1.00 65.56 188 PRO A CA 1
ATOM 1445 C C . PRO A 1 188 ? -9.339 13.833 -44.716 1.00 65.56 188 PRO A C 1
ATOM 1447 O O . PRO A 1 188 ? -10.419 13.612 -44.174 1.00 65.56 188 PRO A O 1
ATOM 1450 N N . ASN A 1 189 ? -9.262 14.037 -46.036 1.00 57.69 189 ASN A N 1
ATOM 1451 C CA . ASN A 1 189 ? -10.415 14.248 -46.924 1.00 57.69 189 ASN A CA 1
ATOM 1452 C C . ASN A 1 189 ? -11.337 13.031 -47.123 1.00 57.69 189 ASN A C 1
ATOM 1454 O O . ASN A 1 189 ? -12.294 13.117 -47.884 1.00 57.69 189 ASN A O 1
ATOM 1458 N N . ASN A 1 190 ? -11.085 11.904 -46.457 1.00 54.47 190 ASN A N 1
ATOM 1459 C CA . ASN A 1 190 ? -11.919 10.707 -46.563 1.00 54.47 190 ASN A CA 1
ATOM 1460 C C . ASN A 1 190 ? -12.124 10.033 -45.198 1.00 54.47 190 ASN A C 1
ATOM 1462 O O . ASN A 1 190 ? -11.970 8.820 -45.057 1.00 54.47 190 ASN A O 1
ATOM 1466 N N . ALA A 1 191 ? -12.465 10.825 -44.176 1.00 54.88 191 ALA A N 1
ATOM 1467 C CA . ALA A 1 191 ? -12.928 10.316 -42.887 1.00 54.88 191 ALA A CA 1
ATOM 1468 C C . ALA A 1 191 ? -14.305 9.642 -43.047 1.00 54.88 191 ALA A C 1
ATOM 1470 O O . ALA A 1 191 ? -15.345 10.176 -42.664 1.00 54.88 191 ALA A O 1
ATOM 1471 N N . GLN A 1 192 ? -14.334 8.455 -43.651 1.00 56.78 192 GLN A N 1
ATOM 1472 C CA . GLN A 1 192 ? -15.508 7.603 -43.578 1.00 56.78 192 GLN A CA 1
ATOM 1473 C C . GLN A 1 192 ? -15.689 7.167 -42.115 1.00 56.78 192 GLN A C 1
ATOM 1475 O O . GLN A 1 192 ? -14.778 6.628 -41.497 1.00 56.78 192 GLN A O 1
ATOM 1480 N N . LYS A 1 193 ? -16.876 7.432 -41.555 1.00 57.25 193 LYS A N 1
ATOM 1481 C CA . LYS A 1 193 ? -17.442 6.773 -40.361 1.00 57.25 193 LYS A CA 1
ATOM 1482 C C . LYS A 1 193 ? -16.459 6.536 -39.189 1.00 57.25 193 LYS A C 1
ATOM 1484 O O . LYS A 1 193 ? -16.213 5.408 -38.781 1.00 57.25 193 LYS A O 1
ATOM 1489 N N . GLY A 1 194 ? -15.962 7.613 -38.579 1.00 68.38 194 GLY A N 1
ATOM 1490 C CA . GLY A 1 194 ? -15.383 7.556 -37.225 1.00 68.38 194 GLY A CA 1
ATOM 1491 C C . GLY A 1 194 ? -13.951 7.019 -37.102 1.00 68.38 194 GLY A C 1
ATOM 1492 O O . GLY A 1 194 ? -13.489 6.822 -35.981 1.00 68.38 194 GLY A O 1
ATOM 1493 N N . SER A 1 195 ? -13.235 6.814 -38.211 1.00 74.44 195 SER A N 1
ATOM 1494 C CA . SER A 1 195 ? -11.789 6.558 -38.201 1.00 74.44 195 SER A CA 1
ATOM 1495 C C . SER A 1 195 ? -10.993 7.854 -38.373 1.00 74.44 195 SER A C 1
ATOM 1497 O O . SER A 1 195 ? -11.316 8.657 -39.251 1.00 74.44 195 SER A O 1
ATOM 1499 N N . TYR A 1 196 ? -9.919 8.023 -37.601 1.00 79.25 196 TYR A N 1
ATOM 1500 C CA . TYR A 1 196 ? -8.988 9.145 -37.734 1.00 79.25 196 TYR A CA 1
ATOM 1501 C C . TYR A 1 196 ? -7.681 8.651 -38.367 1.00 79.25 196 TYR A C 1
ATOM 1503 O O . TYR A 1 196 ? -7.032 7.782 -37.780 1.00 79.25 196 TYR A O 1
ATOM 1511 N N . PRO A 1 197 ? -7.291 9.146 -39.558 1.00 80.12 197 PRO A N 1
ATOM 1512 C CA . PRO A 1 197 ? -6.017 8.772 -40.149 1.00 80.12 197 PRO A CA 1
ATOM 1513 C C . PRO A 1 197 ? -4.867 9.356 -39.324 1.00 80.12 197 PRO A C 1
ATOM 1515 O O . PRO A 1 197 ? -4.902 10.520 -38.931 1.00 80.12 197 PRO A O 1
ATOM 1518 N N . ILE A 1 198 ? -3.848 8.537 -39.081 1.00 81.19 198 ILE A N 1
ATOM 1519 C CA . ILE A 1 198 ? -2.599 8.935 -38.429 1.00 81.19 198 ILE A CA 1
ATOM 1520 C C . ILE A 1 198 ? -1.485 8.807 -39.467 1.00 81.19 198 ILE A C 1
ATOM 1522 O O . ILE A 1 198 ? -1.491 7.877 -40.280 1.00 81.19 198 ILE A O 1
ATOM 1526 N N . ASP A 1 199 ? -0.538 9.739 -39.439 1.00 81.50 199 ASP A N 1
ATOM 1527 C CA . ASP A 1 199 ? 0.655 9.663 -40.271 1.00 81.50 199 ASP A CA 1
ATOM 1528 C C . ASP A 1 199 ? 1.509 8.459 -39.873 1.00 81.50 199 ASP A C 1
ATOM 1530 O O . ASP A 1 199 ? 1.858 8.271 -38.706 1.00 81.50 199 ASP A O 1
ATOM 1534 N N . ALA A 1 200 ? 1.867 7.644 -40.863 1.00 79.81 200 ALA A N 1
ATOM 1535 C CA . ALA A 1 200 ? 2.665 6.449 -40.652 1.00 79.81 200 ALA A CA 1
ATOM 1536 C C . ALA A 1 200 ? 4.053 6.615 -41.282 1.00 79.81 200 ALA A C 1
ATOM 1538 O O . ALA A 1 200 ? 4.199 6.841 -42.489 1.00 79.81 200 ALA A O 1
ATOM 1539 N N . VAL A 1 201 ? 5.081 6.488 -40.442 1.00 85.12 201 VAL A N 1
ATOM 1540 C CA . VAL A 1 201 ? 6.490 6.466 -40.845 1.00 85.12 201 VAL A CA 1
ATOM 1541 C C . VAL A 1 201 ? 6.938 5.006 -40.895 1.00 85.12 201 VAL A C 1
ATOM 1543 O O . VAL A 1 201 ? 7.131 4.380 -39.856 1.00 85.12 201 VAL A O 1
ATOM 1546 N N . PHE A 1 202 ? 7.121 4.459 -42.098 1.00 85.06 202 PHE A N 1
ATOM 1547 C CA . PHE A 1 202 ? 7.542 3.067 -42.313 1.00 85.06 202 PHE A CA 1
ATOM 1548 C C . PHE A 1 202 ? 9.057 2.930 -42.535 1.00 85.06 202 PHE A C 1
ATOM 1550 O O . PHE A 1 202 ? 9.518 1.975 -43.155 1.00 85.06 202 PHE A O 1
ATOM 1557 N N . MET A 1 203 ? 9.838 3.913 -42.084 1.00 88.69 203 MET A N 1
ATOM 1558 C CA . MET A 1 203 ? 11.293 3.955 -42.242 1.00 88.69 203 MET A CA 1
ATOM 1559 C C . MET A 1 203 ? 11.967 3.551 -40.921 1.00 88.69 203 MET A C 1
ATOM 1561 O O . MET A 1 203 ? 11.977 4.351 -39.984 1.00 88.69 203 MET A O 1
ATOM 1565 N N . PRO A 1 204 ? 12.504 2.320 -40.806 1.00 88.62 204 PRO A N 1
ATOM 1566 C CA . PRO A 1 204 ? 13.089 1.827 -39.556 1.00 88.62 204 PRO A CA 1
ATOM 1567 C C . PRO A 1 204 ? 14.471 2.431 -39.262 1.00 88.62 204 PRO A C 1
ATOM 1569 O O . PRO A 1 204 ? 14.842 2.593 -38.098 1.00 88.62 204 PRO A O 1
ATOM 1572 N N . VAL A 1 205 ? 15.223 2.793 -40.307 1.00 90.56 205 VAL A N 1
ATOM 1573 C CA . VAL A 1 205 ? 16.507 3.497 -40.203 1.00 90.56 205 VAL A CA 1
ATOM 1574 C C . VAL A 1 205 ? 16.237 4.989 -40.033 1.00 90.56 205 VAL A C 1
ATOM 1576 O O . VAL A 1 205 ? 15.586 5.605 -40.875 1.00 90.56 205 VAL A O 1
ATOM 1579 N N . ARG A 1 206 ? 16.728 5.565 -38.933 1.00 88.50 206 ARG A N 1
ATOM 1580 C CA . ARG A 1 206 ? 16.591 6.993 -38.614 1.00 88.50 206 ARG A CA 1
ATOM 1581 C C . ARG A 1 206 ? 17.723 7.817 -39.205 1.00 88.50 206 ARG A C 1
ATOM 1583 O O . ARG A 1 206 ? 17.490 8.941 -39.634 1.00 88.50 206 ARG A O 1
ATOM 1590 N N . ASN A 1 207 ? 18.935 7.273 -39.189 1.00 91.44 207 ASN A N 1
ATOM 1591 C CA . ASN A 1 207 ? 20.117 7.934 -39.721 1.00 91.44 207 ASN A CA 1
ATOM 1592 C C . ASN A 1 207 ? 21.177 6.883 -40.099 1.00 91.44 207 ASN A C 1
ATOM 1594 O O . ASN A 1 207 ? 21.228 5.812 -39.489 1.00 91.44 207 ASN A O 1
ATOM 1598 N N . ALA A 1 208 ? 21.998 7.185 -41.101 1.00 89.56 208 ALA A N 1
ATOM 1599 C CA . ALA A 1 208 ? 23.111 6.357 -41.543 1.00 89.56 208 ALA A CA 1
ATOM 1600 C C . ALA A 1 208 ? 24.286 7.262 -41.924 1.00 89.56 208 ALA A C 1
ATOM 1602 O O . ALA A 1 208 ? 24.130 8.182 -42.726 1.00 89.56 208 ALA A O 1
ATOM 1603 N N . ASN A 1 209 ? 25.448 6.996 -41.346 1.00 91.44 209 ASN A N 1
ATOM 1604 C CA . ASN A 1 209 ? 26.687 7.713 -41.596 1.00 91.44 209 ASN A CA 1
ATOM 1605 C C . ASN A 1 209 ? 27.765 6.734 -42.076 1.00 91.44 209 ASN A C 1
ATOM 1607 O O . ASN A 1 209 ? 27.691 5.536 -41.788 1.00 91.44 209 ASN A O 1
ATOM 1611 N N . TYR A 1 210 ? 28.751 7.233 -42.817 1.00 92.00 210 TYR A N 1
ATOM 1612 C CA . TYR A 1 210 ? 29.859 6.419 -43.298 1.00 92.00 210 TYR A CA 1
ATOM 1613 C C . TYR A 1 210 ? 31.188 7.170 -43.238 1.00 92.00 210 TYR A C 1
ATOM 1615 O O . TYR A 1 210 ? 31.246 8.380 -43.461 1.00 92.00 210 TYR A O 1
ATOM 1623 N N . SER A 1 211 ? 32.269 6.442 -42.977 1.00 90.31 211 SER A N 1
ATOM 1624 C CA . SER A 1 211 ? 33.633 6.955 -43.098 1.00 90.31 211 SER A CA 1
ATOM 1625 C C . SER A 1 211 ? 34.536 5.932 -43.777 1.00 90.31 211 SER A C 1
ATOM 1627 O O . SER A 1 211 ? 34.385 4.726 -43.597 1.00 90.31 211 SER A O 1
ATOM 1629 N N . ILE A 1 212 ? 35.472 6.416 -44.593 1.00 89.94 212 ILE A N 1
ATOM 1630 C CA . ILE A 1 212 ? 36.433 5.580 -45.316 1.00 89.94 212 ILE A CA 1
ATOM 1631 C C . ILE A 1 212 ? 37.821 5.902 -44.781 1.00 89.94 212 ILE A C 1
ATOM 1633 O O . ILE A 1 212 ? 38.236 7.060 -44.762 1.00 89.94 212 ILE A O 1
ATOM 1637 N N . HIS A 1 213 ? 38.532 4.872 -44.340 1.00 87.56 213 HIS A N 1
ATOM 1638 C CA . HIS A 1 213 ? 39.879 4.977 -43.804 1.00 87.56 213 HIS A CA 1
ATOM 1639 C C . HIS A 1 213 ? 40.819 4.110 -44.636 1.00 87.56 213 HIS A C 1
ATOM 1641 O O . HIS A 1 213 ? 40.656 2.893 -44.706 1.00 87.56 213 HIS A O 1
ATOM 1647 N N . SER A 1 214 ? 41.816 4.729 -45.262 1.00 83.56 214 SER A N 1
ATOM 1648 C CA . SER A 1 214 ? 42.853 4.008 -45.999 1.00 83.56 214 SER A CA 1
ATOM 1649 C C . SER A 1 214 ? 43.989 3.608 -45.055 1.00 83.56 214 SER A C 1
ATOM 1651 O O . SER A 1 214 ? 44.482 4.443 -44.296 1.00 83.56 214 SER A O 1
ATOM 1653 N N . TYR A 1 215 ? 44.440 2.358 -45.116 1.00 77.62 215 TYR A N 1
ATOM 1654 C CA . TYR A 1 215 ? 45.608 1.866 -44.389 1.00 77.62 215 TYR A CA 1
ATOM 1655 C C . TYR A 1 215 ? 46.526 1.077 -45.328 1.00 77.62 215 TYR A C 1
ATOM 1657 O O . TYR A 1 215 ? 46.076 0.401 -46.251 1.00 77.62 215 TYR A O 1
ATOM 1665 N N . GLY A 1 216 ? 47.836 1.188 -45.124 1.00 69.88 216 GLY A N 1
ATOM 1666 C CA . GLY A 1 216 ? 48.822 0.501 -45.954 1.00 69.88 216 GLY A CA 1
ATOM 1667 C C . GLY A 1 216 ? 50.249 0.865 -45.562 1.00 69.88 216 GLY A C 1
ATOM 1668 O O . GLY A 1 216 ? 50.502 1.975 -45.096 1.00 69.88 216 GLY A O 1
ATOM 1669 N N . ASN A 1 217 ? 51.177 -0.072 -45.743 1.00 59.66 217 ASN A N 1
ATOM 1670 C CA . ASN A 1 217 ? 52.608 0.145 -45.545 1.00 59.66 217 ASN A CA 1
ATOM 1671 C C . ASN A 1 217 ? 53.311 -0.097 -46.894 1.00 59.66 217 ASN A C 1
ATOM 1673 O O . ASN A 1 217 ? 53.558 -1.240 -47.267 1.00 59.66 217 ASN A O 1
ATOM 1677 N N . GLY A 1 218 ? 53.569 0.969 -47.662 1.00 67.38 218 GLY A N 1
ATOM 1678 C CA . GLY A 1 218 ? 54.155 0.890 -49.011 1.00 67.38 218 GLY A CA 1
ATOM 1679 C C . GLY A 1 218 ? 53.135 0.935 -50.164 1.00 67.38 218 GLY A C 1
ATOM 1680 O O . GLY A 1 218 ? 52.169 1.692 -50.109 1.00 67.38 218 GLY A O 1
ATOM 1681 N N . ASN A 1 219 ? 53.384 0.166 -51.236 1.00 65.50 219 ASN A N 1
ATOM 1682 C CA . ASN A 1 219 ? 52.682 0.264 -52.533 1.00 65.50 219 ASN A CA 1
ATOM 1683 C C . ASN A 1 219 ? 51.263 -0.343 -52.570 1.00 65.50 219 ASN A C 1
ATOM 1685 O O . ASN A 1 219 ? 50.565 -0.165 -53.566 1.00 65.50 219 ASN A O 1
ATOM 1689 N N . GLU A 1 220 ? 50.813 -1.021 -51.513 1.00 66.38 220 GLU A N 1
ATOM 1690 C CA . GLU A 1 220 ? 49.440 -1.525 -51.400 1.00 66.38 220 GLU A CA 1
ATOM 1691 C C . GLU A 1 220 ? 48.639 -0.645 -50.434 1.00 66.38 220 GLU A C 1
ATOM 1693 O O . GLU A 1 220 ? 48.912 -0.598 -49.232 1.00 66.38 220 GLU A O 1
ATOM 1698 N N . LYS A 1 221 ? 47.648 0.075 -50.971 1.00 72.19 221 LYS A N 1
ATOM 1699 C CA . LYS A 1 221 ? 46.669 0.836 -50.188 1.00 72.19 221 LYS A CA 1
ATOM 1700 C C . LYS A 1 221 ? 45.399 0.002 -50.065 1.00 72.19 221 LYS A C 1
ATOM 1702 O O . LYS A 1 221 ? 44.792 -0.330 -51.080 1.00 72.19 221 LYS A O 1
ATOM 1707 N N . GLN A 1 222 ? 45.007 -0.326 -48.841 1.00 80.38 222 GLN A N 1
ATOM 1708 C CA . GLN A 1 222 ? 43.720 -0.947 -48.532 1.00 80.38 222 GLN A CA 1
ATOM 1709 C C . GLN A 1 222 ? 42.784 0.106 -47.932 1.00 80.38 222 GLN A C 1
ATOM 1711 O O . GLN A 1 222 ? 43.234 1.049 -47.284 1.00 80.38 222 GLN A O 1
ATOM 1716 N N . GLU A 1 223 ? 41.480 -0.033 -48.156 1.00 83.56 223 GLU A N 1
ATOM 1717 C CA . GLU A 1 223 ? 40.455 0.881 -47.643 1.00 83.56 223 GLU A CA 1
ATOM 1718 C C . GLU A 1 223 ? 39.478 0.117 -46.745 1.00 83.56 223 GLU A C 1
ATOM 1720 O O . GLU A 1 223 ? 39.012 -0.964 -47.100 1.00 83.56 223 GLU A O 1
ATOM 1725 N N . ILE A 1 224 ? 39.168 0.681 -45.577 1.00 85.75 224 ILE A N 1
ATOM 1726 C CA . ILE A 1 224 ? 38.123 0.201 -44.667 1.00 85.75 224 ILE A CA 1
ATOM 1727 C C . ILE A 1 224 ? 36.980 1.197 -44.698 1.00 85.75 224 ILE A C 1
ATOM 1729 O O . ILE A 1 224 ? 37.175 2.388 -44.461 1.00 85.75 224 ILE A O 1
ATOM 1733 N N . LEU A 1 225 ? 35.779 0.688 -44.936 1.00 86.94 225 LEU A N 1
ATOM 1734 C CA . LEU A 1 225 ? 34.540 1.438 -44.857 1.00 86.94 225 LEU A CA 1
ATOM 1735 C C . LEU A 1 225 ? 33.859 1.140 -43.512 1.00 86.94 225 LEU A C 1
ATOM 1737 O O . LEU A 1 225 ? 33.520 -0.007 -43.220 1.00 86.94 225 LEU A O 1
ATOM 1741 N N . PHE A 1 226 ? 33.643 2.174 -42.706 1.00 90.00 226 PHE A N 1
ATOM 1742 C CA . PHE A 1 226 ? 32.846 2.122 -41.484 1.00 90.00 226 PHE A CA 1
ATOM 1743 C C . PHE A 1 226 ? 31.448 2.657 -41.779 1.00 90.00 226 PHE A C 1
ATOM 1745 O O . PHE A 1 226 ? 31.310 3.721 -42.381 1.00 90.00 226 PHE A O 1
ATOM 1752 N N . LEU A 1 227 ? 30.414 1.927 -41.354 1.00 88.75 227 LEU A N 1
ATOM 1753 C CA . LEU A 1 227 ? 29.021 2.369 -41.415 1.00 88.75 227 LEU A CA 1
ATOM 1754 C C . LEU A 1 227 ? 28.464 2.469 -40.001 1.00 88.75 227 LEU A C 1
ATOM 1756 O O . LEU A 1 227 ? 28.485 1.497 -39.247 1.00 88.75 227 LEU A O 1
ATOM 1760 N N . GLU A 1 228 ? 27.888 3.619 -39.680 1.00 90.31 228 GLU A N 1
ATOM 1761 C CA . GLU A 1 228 ? 27.135 3.851 -38.453 1.00 90.31 228 GLU A CA 1
ATOM 1762 C C . GLU A 1 228 ? 25.654 3.957 -38.815 1.00 90.31 228 GLU A C 1
ATOM 1764 O O . GLU A 1 228 ? 25.240 4.882 -39.509 1.00 90.31 228 GLU A O 1
ATOM 1769 N N . ILE A 1 229 ? 24.839 3.000 -38.374 1.00 91.75 229 ILE A N 1
ATOM 1770 C CA . ILE A 1 229 ? 23.408 2.952 -38.694 1.00 91.75 229 ILE A CA 1
ATOM 1771 C C . ILE A 1 229 ? 22.615 3.047 -37.394 1.00 91.75 229 ILE A C 1
ATOM 1773 O O . ILE A 1 229 ? 22.732 2.193 -36.515 1.00 91.75 229 ILE A O 1
ATOM 1777 N N . TRP A 1 230 ? 21.757 4.059 -37.297 1.00 92.62 230 TRP A N 1
ATOM 1778 C CA . TRP A 1 230 ? 20.841 4.254 -36.178 1.00 92.62 230 TRP A CA 1
ATOM 1779 C C . TRP A 1 230 ? 19.429 3.835 -36.577 1.00 92.62 230 TRP A C 1
ATOM 1781 O O . TRP A 1 230 ? 18.820 4.435 -37.468 1.00 92.62 230 TRP A O 1
ATOM 1791 N N . THR A 1 231 ? 18.875 2.831 -35.900 1.00 91.75 231 THR A N 1
ATOM 1792 C CA . THR A 1 231 ? 17.500 2.363 -36.122 1.00 91.75 231 THR A CA 1
ATOM 1793 C C . THR A 1 231 ? 16.582 2.754 -34.966 1.00 91.75 231 THR A C 1
ATOM 1795 O O . THR A 1 231 ? 17.022 3.150 -33.888 1.00 91.75 231 THR A O 1
ATOM 1798 N N . ASN A 1 232 ? 15.272 2.684 -35.192 1.00 88.25 232 ASN A N 1
ATOM 1799 C CA . ASN A 1 232 ? 14.251 2.930 -34.170 1.00 88.25 232 ASN A CA 1
ATOM 1800 C C . ASN A 1 232 ? 13.977 1.712 -33.258 1.00 88.25 232 ASN A C 1
ATOM 1802 O O . ASN A 1 232 ? 13.005 1.747 -32.510 1.00 88.25 232 ASN A O 1
ATOM 1806 N N . GLY A 1 233 ? 14.778 0.644 -33.360 1.00 86.25 233 GLY A N 1
ATOM 1807 C CA . GLY A 1 233 ? 14.609 -0.610 -32.616 1.00 86.25 233 GLY A CA 1
ATOM 1808 C C . GLY A 1 233 ? 13.703 -1.653 -33.282 1.00 86.25 233 GLY A C 1
ATOM 1809 O O . GLY A 1 233 ? 13.694 -2.794 -32.842 1.00 86.25 233 GLY A O 1
ATOM 1810 N N . SER A 1 234 ? 12.982 -1.310 -34.358 1.00 88.50 234 SER A N 1
ATOM 1811 C CA . SER A 1 234 ? 12.153 -2.282 -35.103 1.00 88.50 234 SER A CA 1
ATOM 1812 C C . SER A 1 234 ? 12.948 -3.212 -36.024 1.00 88.50 234 SER A C 1
ATOM 1814 O O . SER A 1 234 ? 12.425 -4.229 -36.466 1.00 88.50 234 SER A O 1
ATOM 1816 N N . LEU A 1 235 ? 14.193 -2.846 -36.334 1.00 89.75 235 LEU A N 1
ATOM 1817 C CA . LEU A 1 235 ? 15.104 -3.593 -37.194 1.00 89.75 235 LEU A CA 1
ATOM 1818 C C . LEU A 1 235 ? 16.528 -3.404 -36.678 1.00 89.75 235 LEU A C 1
ATOM 1820 O O . LEU A 1 235 ? 16.902 -2.283 -36.307 1.00 89.75 235 LEU A O 1
ATOM 1824 N N . THR A 1 236 ? 17.337 -4.460 -36.660 1.00 91.19 236 THR A N 1
ATOM 1825 C CA . THR A 1 236 ? 18.748 -4.320 -36.277 1.00 91.19 236 THR A CA 1
ATOM 1826 C C . THR A 1 236 ? 19.566 -3.697 -37.420 1.00 91.19 236 THR A C 1
ATOM 1828 O O . THR A 1 236 ? 19.229 -3.886 -38.590 1.00 91.19 236 THR A O 1
ATOM 1831 N N . PRO A 1 237 ? 20.668 -2.973 -37.141 1.00 91.50 237 PRO A N 1
ATOM 1832 C CA . PRO A 1 237 ? 21.536 -2.410 -38.184 1.00 91.50 237 PRO A CA 1
ATOM 1833 C C . PRO A 1 237 ? 22.021 -3.429 -39.226 1.00 91.50 237 PRO A C 1
ATOM 1835 O O . PRO A 1 237 ? 22.088 -3.128 -40.416 1.00 91.50 237 PRO A O 1
ATOM 1838 N N . LYS A 1 238 ? 22.322 -4.657 -38.785 1.00 89.12 238 LYS A N 1
ATOM 1839 C CA . LYS A 1 238 ? 22.771 -5.749 -39.655 1.00 89.12 238 LYS A CA 1
ATOM 1840 C C . LYS A 1 238 ? 21.661 -6.220 -40.592 1.00 89.12 238 LYS A C 1
ATOM 1842 O O . LYS A 1 238 ? 21.900 -6.382 -41.785 1.00 89.12 238 LYS A O 1
ATOM 1847 N N . GLU A 1 239 ? 20.458 -6.423 -40.061 1.00 89.81 239 GLU A N 1
ATOM 1848 C CA . GLU A 1 239 ? 19.289 -6.785 -40.867 1.00 89.81 239 GLU A CA 1
ATOM 1849 C C . GLU A 1 239 ? 18.914 -5.660 -41.828 1.00 89.81 239 GLU A C 1
ATOM 1851 O O . GLU A 1 239 ? 18.615 -5.931 -42.982 1.00 89.81 239 GLU A O 1
ATOM 1856 N N . ALA A 1 240 ? 19.006 -4.397 -41.401 1.00 89.38 240 ALA A N 1
ATOM 1857 C CA . ALA A 1 240 ? 18.761 -3.247 -42.267 1.00 89.38 240 ALA A CA 1
ATOM 1858 C C . ALA A 1 240 ? 19.688 -3.240 -43.487 1.00 89.38 240 ALA A C 1
ATOM 1860 O O . ALA A 1 240 ? 19.236 -2.999 -44.605 1.00 89.38 240 ALA A O 1
ATOM 1861 N N . LEU A 1 241 ? 20.970 -3.542 -43.283 1.00 88.44 241 LEU A N 1
ATOM 1862 C CA . LEU A 1 241 ? 21.940 -3.626 -44.368 1.00 88.44 241 LEU A CA 1
ATOM 1863 C C . LEU A 1 241 ? 21.700 -4.848 -45.272 1.00 88.44 241 LEU A C 1
ATOM 1865 O O . LEU A 1 241 ? 21.831 -4.745 -46.490 1.00 88.44 241 LEU A O 1
ATOM 1869 N N . HIS A 1 242 ? 21.304 -5.983 -44.694 1.00 88.06 242 HIS A N 1
ATOM 1870 C CA . HIS A 1 242 ? 20.929 -7.181 -45.447 1.00 88.06 242 HIS A CA 1
ATOM 1871 C C . HIS A 1 242 ? 19.669 -6.960 -46.301 1.00 88.06 242 HIS A C 1
ATOM 1873 O O . HIS A 1 242 ? 19.642 -7.297 -47.476 1.00 88.06 242 HIS A O 1
ATOM 1879 N N . GLU A 1 243 ? 18.629 -6.339 -45.751 1.00 85.44 243 GLU A N 1
ATOM 1880 C CA . GLU A 1 243 ? 17.421 -5.979 -46.503 1.00 85.44 243 GLU A CA 1
ATOM 1881 C C . GLU A 1 243 ? 17.724 -4.955 -47.605 1.00 85.44 243 GLU A C 1
ATOM 1883 O O . GLU A 1 243 ? 17.156 -5.023 -48.696 1.00 85.44 243 GLU A O 1
ATOM 1888 N N . ALA A 1 244 ? 18.651 -4.024 -47.356 1.00 83.62 244 ALA A N 1
ATOM 1889 C CA . ALA A 1 244 ? 19.086 -3.057 -48.357 1.00 83.62 244 ALA A CA 1
ATOM 1890 C C . ALA A 1 244 ? 19.834 -3.714 -49.529 1.00 83.62 244 ALA A C 1
ATOM 1892 O O . ALA A 1 244 ? 19.640 -3.296 -50.670 1.00 83.62 244 ALA A O 1
ATOM 1893 N N . SER A 1 245 ? 20.645 -4.750 -49.283 1.00 82.25 245 SER A N 1
ATOM 1894 C CA . SER A 1 245 ? 21.373 -5.458 -50.349 1.00 82.25 245 SER A CA 1
ATOM 1895 C C . SER A 1 245 ? 20.465 -6.317 -51.234 1.00 82.25 245 SER A C 1
ATOM 1897 O O . SER A 1 245 ? 20.810 -6.591 -52.382 1.00 82.25 245 SER A O 1
ATOM 1899 N N . LEU A 1 246 ? 19.288 -6.698 -50.731 1.00 80.38 246 LEU A N 1
ATOM 1900 C CA . LEU A 1 246 ? 18.260 -7.421 -51.483 1.00 80.38 246 LEU A CA 1
ATOM 1901 C C . LEU A 1 246 ? 17.403 -6.507 -52.377 1.00 80.38 246 LEU A C 1
ATOM 1903 O O . LEU A 1 246 ? 16.597 -7.006 -53.168 1.00 80.38 246 LEU A O 1
ATOM 1907 N N . LEU A 1 247 ? 17.540 -5.179 -52.274 1.00 78.44 247 LEU A N 1
ATOM 1908 C CA . LEU A 1 247 ? 16.812 -4.255 -53.141 1.00 78.44 247 LEU A CA 1
ATOM 1909 C C . LEU A 1 247 ? 17.386 -4.285 -54.572 1.00 78.44 247 LEU A C 1
ATOM 1911 O O . LEU A 1 247 ? 18.598 -4.151 -54.757 1.00 78.44 247 LEU A O 1
ATOM 1915 N N . PRO A 1 248 ? 16.533 -4.419 -55.607 1.00 62.19 248 PRO A N 1
ATOM 1916 C CA . PRO A 1 248 ? 16.993 -4.473 -56.989 1.00 62.19 248 PRO A CA 1
ATOM 1917 C C . PRO A 1 248 ? 17.686 -3.158 -57.378 1.00 62.19 248 PRO A C 1
ATOM 1919 O O . PRO A 1 248 ? 17.083 -2.089 -57.290 1.00 62.19 248 PRO A O 1
ATOM 1922 N N . GLY A 1 249 ? 18.948 -3.250 -57.815 1.00 57.94 249 GLY A N 1
ATOM 1923 C CA . GLY A 1 249 ? 19.756 -2.112 -58.274 1.00 57.94 249 GLY A CA 1
ATOM 1924 C C . GLY A 1 249 ? 20.919 -1.693 -57.362 1.00 57.94 249 GLY A C 1
ATOM 1925 O O . GLY A 1 249 ? 21.623 -0.749 -57.712 1.00 57.94 249 GLY A O 1
ATOM 1926 N N . MET A 1 250 ? 21.154 -2.370 -56.231 1.00 50.16 250 MET A N 1
ATOM 1927 C CA . MET A 1 250 ? 22.317 -2.113 -55.364 1.00 50.16 250 MET A CA 1
ATOM 1928 C C . MET A 1 250 ? 23.523 -3.000 -55.742 1.00 50.16 250 MET A C 1
ATOM 1930 O O . MET A 1 250 ? 23.335 -4.195 -55.986 1.00 50.16 250 MET A O 1
ATOM 1934 N N . PRO A 1 251 ? 24.763 -2.466 -55.794 1.00 48.81 251 PRO A N 1
ATOM 1935 C CA . PRO A 1 251 ? 25.955 -3.286 -56.001 1.00 48.81 251 PRO A CA 1
ATOM 1936 C C . PRO A 1 251 ? 26.203 -4.198 -54.787 1.00 48.81 251 PRO A C 1
ATOM 1938 O O . PRO A 1 251 ? 26.098 -3.768 -53.640 1.00 48.81 251 PRO A O 1
ATOM 1941 N N . TYR A 1 252 ? 26.531 -5.467 -55.040 1.00 50.56 252 TYR A N 1
ATOM 1942 C CA . TYR A 1 252 ? 26.804 -6.465 -54.002 1.00 50.56 252 TYR A CA 1
ATOM 1943 C C . TYR A 1 252 ? 28.100 -6.114 -53.252 1.00 50.56 252 TYR A C 1
ATOM 1945 O O . TYR A 1 252 ? 29.180 -6.152 -53.840 1.00 50.56 252 TYR A O 1
ATOM 1953 N N . ILE A 1 253 ? 28.007 -5.780 -51.961 1.00 51.91 253 ILE A N 1
ATOM 1954 C CA . ILE A 1 253 ? 29.172 -5.537 -51.095 1.00 51.91 253 ILE A CA 1
ATOM 1955 C C . ILE A 1 253 ? 29.371 -6.777 -50.207 1.00 51.91 253 ILE A C 1
ATOM 1957 O O . ILE A 1 253 ? 28.527 -7.042 -49.346 1.00 51.91 253 ILE A O 1
ATOM 1961 N N . PRO A 1 254 ? 30.445 -7.567 -50.387 1.00 42.31 254 PRO A N 1
ATOM 1962 C CA . PRO A 1 254 ? 30.717 -8.712 -49.527 1.00 42.31 254 PRO A CA 1
ATOM 1963 C C . PRO A 1 254 ? 31.174 -8.237 -48.139 1.00 42.31 254 PRO A C 1
ATOM 1965 O O . PRO A 1 254 ? 32.205 -7.585 -47.998 1.00 42.31 254 PRO A O 1
ATOM 1968 N N . LEU A 1 255 ? 30.409 -8.571 -47.096 1.00 44.28 255 LEU A N 1
ATOM 1969 C CA . LEU A 1 255 ? 30.785 -8.314 -45.704 1.00 44.28 255 LEU A CA 1
ATOM 1970 C C . LEU A 1 255 ? 31.649 -9.464 -45.169 1.00 44.28 255 LEU A C 1
ATOM 1972 O O . LEU A 1 255 ? 31.151 -10.571 -44.963 1.00 44.28 255 LEU A O 1
ATOM 1976 N N . LEU A 1 256 ? 32.922 -9.198 -44.873 1.00 36.44 256 LEU A N 1
ATOM 1977 C CA . LEU A 1 256 ? 33.728 -10.063 -44.006 1.00 36.44 256 LEU A CA 1
ATOM 1978 C C . LEU A 1 256 ? 33.336 -9.788 -42.547 1.00 36.44 256 LEU A C 1
ATOM 1980 O O . LEU A 1 256 ? 33.797 -8.831 -41.931 1.00 36.44 256 LEU A O 1
ATOM 1984 N N . GLY A 1 257 ? 32.431 -10.600 -42.001 1.00 33.28 257 GLY A N 1
ATOM 1985 C CA . GLY A 1 257 ? 32.043 -10.527 -40.595 1.00 33.28 257 GLY A CA 1
ATOM 1986 C C . GLY A 1 257 ? 33.052 -11.238 -39.696 1.00 33.28 257 GLY A C 1
ATOM 1987 O O . GLY A 1 257 ? 33.090 -12.464 -39.689 1.00 33.28 257 GLY A O 1
ATOM 1988 N N . ASN A 1 258 ? 33.805 -10.488 -38.888 1.00 31.08 258 ASN A N 1
ATOM 1989 C CA . ASN A 1 258 ? 34.429 -11.031 -37.680 1.00 31.08 258 ASN A CA 1
ATOM 1990 C C . ASN A 1 258 ? 33.474 -10.822 -36.492 1.00 31.08 258 ASN A C 1
ATOM 1992 O O . ASN A 1 258 ? 33.086 -9.681 -36.228 1.00 31.08 258 ASN A O 1
ATOM 1996 N N . PRO A 1 259 ? 33.081 -11.882 -35.763 1.00 36.72 259 PRO A N 1
ATOM 1997 C CA . PRO A 1 259 ? 32.288 -11.742 -34.556 1.00 36.72 259 PRO A CA 1
ATOM 1998 C C . PRO A 1 259 ? 33.218 -11.354 -33.403 1.00 36.72 259 PRO A C 1
ATOM 2000 O O . PRO A 1 259 ? 33.985 -12.180 -32.916 1.00 36.72 259 PRO A O 1
ATOM 2003 N N . LEU A 1 260 ? 33.150 -10.107 -32.945 1.00 32.00 260 LEU A N 1
ATOM 2004 C CA . LEU A 1 260 ? 33.624 -9.766 -31.607 1.00 32.00 260 LEU A CA 1
ATOM 2005 C C . LEU A 1 260 ? 32.409 -9.687 -30.688 1.00 32.00 260 LEU A C 1
ATOM 2007 O O . LEU A 1 260 ? 31.688 -8.695 -30.664 1.00 32.00 260 LEU A O 1
ATOM 2011 N N . ASN A 1 261 ? 32.184 -10.790 -29.973 1.00 34.69 261 ASN A N 1
ATOM 2012 C CA . ASN A 1 261 ? 31.429 -10.787 -28.728 1.00 34.69 261 ASN A CA 1
ATOM 2013 C C . ASN A 1 261 ? 32.199 -9.950 -27.700 1.00 34.69 261 ASN A C 1
ATOM 2015 O O . ASN A 1 261 ? 33.367 -10.243 -27.440 1.00 34.69 261 ASN A O 1
ATOM 2019 N N . ASN A 1 262 ? 31.526 -8.962 -27.115 1.00 34.31 262 ASN A N 1
ATOM 2020 C CA . ASN A 1 262 ? 31.584 -8.616 -25.694 1.00 34.31 262 ASN A CA 1
ATOM 2021 C C . ASN A 1 262 ? 30.352 -7.787 -25.333 1.00 34.31 262 ASN A C 1
ATOM 2023 O O . ASN A 1 262 ? 30.087 -6.798 -26.050 1.00 34.31 262 ASN A O 1
#

InterPro domains:
  IPR001971 Small ribosomal subunit protein uS11 [MF_01310] (11-138)
  IPR001971 Small ribosomal subunit protein uS11 [PF00411] (28-137)
  IPR001971 Small ribosomal subunit protein uS11 [PTHR11759] (23-137)
  IPR018102 Small ribosomal subunit protein uS11, conserved site [PS00054] (106-128)
  IPR019981 Small ribosomal subunit protein uS11, bacteria [TIGR03632] (19-135)
  IPR036603 RNA polymerase, RBP11-like subunit [G3DSA:3.30.1360.10] (153-247)
  IPR036603 RNA polymerase, RBP11-like subunit [SSF55257] (74-244)
  IPR036643 DNA-directed RNA polymerase, insert domain superfamily [SSF56553] (136-203)
  IPR036967 Small ribosomal subunit protein uS11 superfamily [G3DSA:3.30.420.80] (10-141)

Sequence (262 aa):
MAQPRARIGSRRNGRIGSRKNARRIPKGVIHVQASFNNTIVTVTDIRGRVVSWSSAGTCGFRGTRRGTPFAAQTAVGNAIRTVVDQGMQRAEVMIKGPGLGRDAALRAIRRSGILLSFVRDITPMPHNGCRPPKKRRGPRCVTAQDIIPPPSVEIVDTTQHIATLTEPIYFCIGLQIERNRGYRMKIPNNAQKGSYPIDAVFMPVRNANYSIHSYGNGNEKQEILFLEIWTNGSLTPKEALHEASLLPGMPYIPLLGNPLNN

=== Feature glossary ===
The record interleaves many kinds of information about one protein. Here is each kind framed as the question it answers.

Q: What are the backbone torsion angles?
A: φ (phi) and ψ (psi) are the two rotatable backbone dihedrals per residue: φ is the C(i-1)–N–Cα–C torsion, ψ is the N–Cα–C–N(i+1) torsion, both in degrees on (−180°, 180°]. α-helical residues cluster near (−60°, −45°); β-strand residues near (−120°, +130°). A Ramachandran plot is simply a scatter of (φ, ψ) for every residue.

Q: What is the amino-acid chain?
A: This is the polypeptide sequence — one letter per residue, N-terminus first. Length ranges from a few dozen residues for small domains to over a thousand for large multi-domain proteins.

Q: How mobile is each atom in the crystal?
A: For experimental (PDB) structures, the B-factor (temperature factor) quantifies the positional spread of each atom in the crystal — a combination of thermal vibration and static disorder — in units of Å². High B-factors mark flexible loops or poorly resolved regions; low B-factors mark the rigid, well-ordered core.

Q: Are the domains correctly placed relative to each other?
A: Predicted Aligned Error (PAE) is an AlphaFold confidence matrix: entry (i, j) is the expected error in the position of residue j, in ångströms, when the prediction is superimposed on the true structure at residue i. Low PAE within a block of residues means that block is internally rigid and well-predicted; high PAE between two blocks means their relative placement is uncertain even if each block individually is confident.

Q: How confident is the AlphaFold model at each residue?
A: pLDDT is the predicted lDDT-Cα score: AlphaFold's confidence that the local environment of each residue (all inter-atomic distances within 15 Å) is correctly placed. It is a per-residue number between 0 and 100, with higher meaning more reliable.

Q: What family and function is it annotated with?
A: Functional annotations link the protein to curated databases. InterPro entries identify conserved domains and families by matching the sequence against member-database signatures (Pfam, PROSITE, CDD, …). Gene Ontology (GO) terms describe molecular function, biological process, and cellular component in a controlled vocabulary. CATH places the structure in a hierarchical fold classification (Class/Architecture/Topology/Homologous-superfamily). The organism is the source species.

Q: How big and how compact is the whole molecule?
A: Three whole-structure scalars: the radius of gyration (RMS distance of Cα from centroid, in Å), the count of Cα–Cα contacts (pairs closer than 8 Å and separated by more than four residues in sequence — i.e. tertiary, not local, contacts), and the bounding-box dimensions. Together they distinguish compact globular folds from extended fibres or disordered chains.

Q: What known structures does this most resemble?
A: The Foldseek neighbor list gives the closest experimentally determined structures in the PDB, ranked by structural alignment. TM-score near 1 means near-identical fold; near 0.3 means only rough topology match. This is how one finds what a novel AlphaFold prediction most resembles in the solved-structure universe.

Q: Which residues are buried vs exposed?
A: SASA measures how much of the protein is reachable by solvent. It is computed by rolling a water-sized probe over the atomic surface and summing the exposed area (Å²). Per-residue SASA distinguishes core (buried, low SASA) from surface (exposed, high SASA) residues; total SASA is a whole-molecule size measure.

Q: Which residues are in helices, strands, or loops?
A: Eight-state secondary structure (DSSP): H is the canonical α-helix, G the tighter 3₁₀-helix, I the wider π-helix; E/B are β-structure, T and S are turns and bends, and '-' is everything else. DSSP derives these from the pattern of main-chain N–H···O=C hydrogen bonds, not from the sequence.

Q: Where is each backbone atom in 3D?
A: Structure coordinates are given as an mmCIF _atom_site loop: one row per atom with element, residue name, chain id, sequence number, and x/y/z position in Å. Only the four main-chain atoms per residue are included here; side chains are omitted to keep the record compact.

Q: What if only a Cα trace is available?
A: Three-state secondary structure (P-SEA) collapses the eight DSSP classes into helix (a), strand (b), and coil (c). P-SEA assigns these from Cα geometry alone — distances and angles — without requiring backbone oxygens, so it works on any Cα trace.

Q: What do the rendered images show?
A: The six renders are orthographic views along the three Cartesian axes in both directions. Representation (cartoon, sticks, or surface) and color scheme (sequence-rainbow or by-chain) vary across proteins so the training set covers all the common visualization conventions.

Q: What does the local fold look like, residue by residue?
A: Foldseek's 3Di representation compresses backbone geometry into a per-residue letter drawn from a learned twenty-state alphabet. It captures the tertiary interaction pattern around each residue — which residues are packed against it in space, regardless of where they are in sequence.

Q: What do the diagnostic plots show?
A: The contact map is a binary N×N matrix image: pixel (i, j) is dark where Cα_i and Cα_j are within 8 Å and |i−j|>4. Because the |i−j|>4 filter removes local helical contacts, off-diagonal stripes parallel to the main diagonal indicate parallel β-sheets; stripes perpendicular to it indicate antiparallel β-sheets. The Ramachandran plot scatters every residue's (φ, ψ) pair against the sterically allowed regions. The 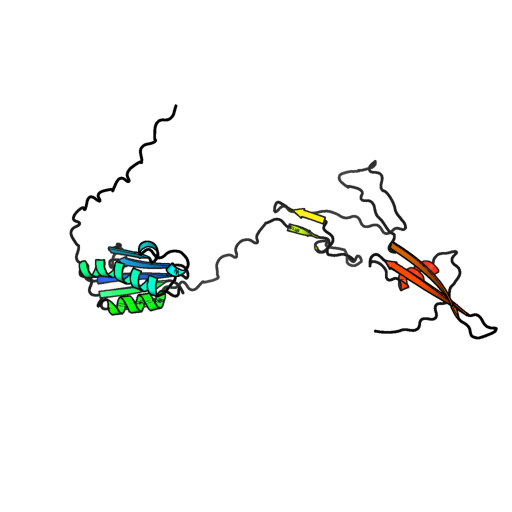PAE heatmap renders the predicted-aligned-error matrix.